Protein AF-A0AA88RN05-F1 (afdb_monomer)

Mean predicted aligned error: 9.75 Å

pLDDT: mean 73.6, std 16.5, range [34.19, 95.25]

Nearest PDB structures (foldseek):
  6fig-assembly1_A  TM=5.611E-01  e=6.048E-05  Arabidopsis thaliana
  7kqh-assembly2_B  TM=3.468E-01  e=1.750E-01  Influenza B virus
  2ic2-assembly2_B  TM=3.197E-01  e=7.689E-01  Drosophila melanogaster
  8vbx-assembly1_A  TM=3.911E-01  e=3.378E+00  Pectobacterium phage PhiM1
  3mu3-assembly2_B  TM=1.973E-01  e=4.111E-01  Gallus gallus

Structure (mmCIF, N/CA/C/O backbone):
data_AF-A0AA88RN05-F1
#
_entry.id   AF-A0AA88RN05-F1
#
loop_
_atom_site.group_PDB
_atom_site.id
_atom_site.type_symbol
_atom_site.label_atom_id
_atom_site.label_alt_id
_atom_site.label_comp_id
_atom_site.label_asym_id
_atom_site.label_entity_id
_atom_site.label_seq_id
_atom_site.pdbx_PDB_ins_code
_atom_site.Cartn_x
_atom_site.Cartn_y
_atom_site.Cartn_z
_atom_site.occupancy
_atom_site.B_iso_or_equiv
_atom_site.auth_seq_id
_atom_site.auth_comp_id
_atom_site.auth_asym_id
_atom_site.auth_atom_id
_atom_site.pdbx_PDB_model_num
ATOM 1 N N . MET A 1 1 ? -18.922 -8.956 4.430 1.00 37.59 1 MET A N 1
ATOM 2 C CA . MET A 1 1 ? -18.365 -8.760 3.080 1.00 37.59 1 MET A CA 1
ATOM 3 C C . MET A 1 1 ? -17.428 -9.925 2.855 1.00 37.59 1 MET A C 1
ATOM 5 O O . MET A 1 1 ? -16.511 -10.083 3.651 1.00 37.59 1 MET A O 1
ATOM 9 N N . ASN A 1 2 ? -17.721 -10.800 1.893 1.00 34.19 2 ASN A N 1
ATOM 10 C CA . ASN A 1 2 ? -16.762 -11.830 1.488 1.00 34.19 2 ASN A CA 1
ATOM 11 C C . ASN A 1 2 ? -15.577 -11.063 0.896 1.00 34.19 2 ASN A C 1
ATOM 13 O O . ASN A 1 2 ? -15.804 -10.269 -0.005 1.00 34.19 2 ASN A O 1
ATOM 17 N N . GLY A 1 3 ? -14.379 -11.184 1.472 1.00 49.47 3 GLY A N 1
ATOM 18 C CA . GLY A 1 3 ? -13.227 -10.291 1.261 1.00 49.47 3 GLY A CA 1
ATOM 19 C C . GLY A 1 3 ? -12.585 -10.296 -0.135 1.00 49.47 3 GLY A C 1
ATOM 20 O O . GLY A 1 3 ? -11.364 -10.321 -0.223 1.00 49.47 3 GLY A O 1
ATOM 21 N N . ASN A 1 4 ? -13.395 -10.268 -1.194 1.00 58.44 4 ASN A N 1
ATOM 22 C CA . ASN A 1 4 ? -13.005 -10.278 -2.602 1.00 58.44 4 ASN A CA 1
ATOM 23 C C . ASN A 1 4 ? -13.435 -9.001 -3.353 1.00 58.44 4 ASN A C 1
ATOM 25 O O . ASN A 1 4 ? -13.113 -8.867 -4.530 1.00 58.44 4 ASN A O 1
ATOM 29 N N . ASP A 1 5 ? -14.146 -8.076 -2.700 1.00 75.56 5 ASP A N 1
ATOM 30 C CA . ASP A 1 5 ? -14.523 -6.796 -3.304 1.00 75.56 5 ASP A CA 1
ATOM 31 C C . ASP A 1 5 ? -13.389 -5.782 -3.084 1.00 75.56 5 ASP A C 1
ATOM 33 O O . ASP A 1 5 ? -13.156 -5.326 -1.961 1.00 75.56 5 ASP A O 1
ATOM 37 N N . TYR A 1 6 ? -12.668 -5.443 -4.155 1.00 82.25 6 TYR A N 1
ATOM 38 C CA . TYR A 1 6 ? -11.623 -4.418 -4.149 1.00 82.25 6 TYR A CA 1
ATOM 39 C C . TYR A 1 6 ? -12.177 -3.084 -4.658 1.00 82.25 6 TYR A C 1
ATOM 41 O O . TYR A 1 6 ? -12.987 -3.044 -5.582 1.00 82.25 6 TYR A O 1
ATOM 49 N N . VAL A 1 7 ? -11.725 -1.983 -4.056 1.00 84.69 7 VAL A N 1
ATOM 50 C CA . VAL A 1 7 ? -11.985 -0.624 -4.548 1.00 84.69 7 VAL A CA 1
ATOM 51 C C . VAL A 1 7 ? -10.718 -0.127 -5.227 1.00 84.69 7 VAL A C 1
ATOM 53 O O . VAL A 1 7 ? -9.636 -0.234 -4.650 1.00 84.69 7 VAL A O 1
ATOM 56 N N . GLU A 1 8 ? -10.855 0.398 -6.442 1.00 84.94 8 GLU A N 1
ATOM 57 C CA . GLU A 1 8 ? -9.716 0.882 -7.217 1.00 84.94 8 GLU A CA 1
ATOM 58 C C . GLU A 1 8 ? -9.035 2.088 -6.564 1.00 84.94 8 GLU A C 1
ATOM 60 O O . GLU A 1 8 ? -9.671 2.977 -5.991 1.00 84.94 8 GLU A O 1
ATOM 65 N N . ASP A 1 9 ? -7.711 2.110 -6.697 1.00 83.75 9 ASP A N 1
ATOM 66 C CA . ASP A 1 9 ? -6.848 3.207 -6.290 1.00 83.75 9 ASP A CA 1
ATOM 67 C C . ASP A 1 9 ? -6.195 3.859 -7.523 1.00 83.75 9 ASP A C 1
ATOM 69 O O . ASP A 1 9 ? -4.987 3.788 -7.751 1.00 83.75 9 ASP A O 1
ATOM 73 N N . ASP A 1 10 ? -7.027 4.484 -8.352 1.00 82.38 10 ASP A N 1
ATOM 74 C CA . ASP A 1 10 ? -6.681 5.055 -9.663 1.00 82.38 10 ASP A CA 1
ATOM 75 C C . ASP A 1 10 ? -6.271 6.542 -9.602 1.00 82.38 10 ASP A C 1
ATOM 77 O O . ASP A 1 10 ? -5.976 7.194 -10.611 1.00 82.38 10 ASP A O 1
ATOM 81 N N . GLN A 1 11 ? -6.241 7.107 -8.394 1.00 86.38 11 GLN A N 1
ATOM 82 C CA . GLN A 1 11 ? -6.064 8.535 -8.184 1.00 86.38 11 GLN A CA 1
ATOM 83 C C . GLN A 1 11 ? -4.616 8.966 -8.464 1.00 86.38 11 GLN A C 1
ATOM 85 O O . GLN A 1 11 ? -3.643 8.403 -7.955 1.00 86.38 11 GLN A O 1
ATOM 90 N N . LYS A 1 12 ? -4.458 10.041 -9.242 1.00 81.81 12 LYS A N 1
ATOM 91 C CA . LYS A 1 12 ? -3.148 10.582 -9.670 1.00 81.81 12 LYS A CA 1
ATOM 92 C C . LYS A 1 12 ? -2.570 11.635 -8.717 1.00 81.81 12 LYS A C 1
ATOM 94 O O . LYS A 1 12 ? -1.672 12.396 -9.069 1.00 81.81 12 LYS A O 1
ATOM 99 N N . ARG A 1 13 ? -3.130 11.734 -7.511 1.00 85.31 13 ARG A N 1
ATOM 100 C CA . ARG A 1 13 ? -2.723 12.703 -6.486 1.00 85.31 13 ARG A CA 1
ATOM 101 C C . ARG A 1 13 ? -1.738 12.064 -5.514 1.00 85.31 13 ARG A C 1
ATOM 103 O O . ARG A 1 13 ? -1.765 10.855 -5.288 1.00 85.31 13 ARG A O 1
ATOM 110 N N . SER A 1 14 ? -0.910 12.895 -4.882 1.00 86.94 14 SER A N 1
ATOM 111 C CA . SER A 1 14 ? -0.012 12.462 -3.804 1.00 86.94 14 SER A CA 1
ATOM 112 C C . SER A 1 14 ? -0.762 12.056 -2.535 1.00 86.94 14 SER A C 1
ATOM 114 O O . SER A 1 14 ? -0.178 11.444 -1.655 1.00 86.94 14 SER A O 1
ATOM 116 N N . TYR A 1 15 ? -2.050 12.361 -2.422 1.00 91.50 15 TYR A N 1
ATOM 117 C CA . TYR A 1 15 ? -2.913 11.855 -1.366 1.00 91.50 15 TYR A CA 1
ATOM 118 C C . TYR A 1 15 ? -4.352 11.778 -1.866 1.00 91.50 15 TYR A C 1
ATOM 120 O O . TYR A 1 15 ? -4.746 12.506 -2.782 1.00 91.50 15 TYR A O 1
ATOM 128 N N . TYR A 1 16 ? -5.138 10.926 -1.226 1.00 93.50 16 TYR A N 1
ATOM 129 C CA . TYR A 1 16 ? -6.558 10.770 -1.505 1.00 93.50 16 TYR A CA 1
ATOM 130 C C . TYR A 1 16 ? -7.288 10.297 -0.255 1.00 93.50 16 TYR A C 1
ATOM 132 O O . TYR A 1 16 ? -6.736 9.545 0.548 1.00 93.50 16 TYR A O 1
ATOM 140 N N . VAL A 1 17 ? -8.540 10.721 -0.124 1.00 94.31 17 VAL A N 1
ATOM 141 C CA . VAL A 1 17 ? -9.484 10.221 0.872 1.00 94.31 17 VAL A CA 1
ATOM 142 C C . VAL A 1 17 ? -10.679 9.673 0.107 1.00 94.31 17 VAL A C 1
ATOM 144 O O . VAL A 1 17 ? -11.230 10.363 -0.751 1.00 94.31 17 VAL A O 1
ATOM 147 N N . SER A 1 18 ? -11.051 8.433 0.408 1.00 93.69 18 SER A N 1
ATOM 148 C CA . SER A 1 18 ? -12.211 7.771 -0.191 1.00 93.69 18 SER A CA 1
ATOM 149 C C . SER A 1 18 ? -13.495 8.562 0.036 1.00 93.69 18 SER A C 1
ATOM 151 O O . SER A 1 18 ? -13.688 9.181 1.080 1.00 93.69 18 SER A O 1
ATOM 153 N N . SER A 1 19 ? -14.424 8.488 -0.916 1.00 91.62 19 SER A N 1
ATOM 154 C CA . SER A 1 19 ? -15.734 9.150 -0.813 1.00 91.62 19 SER A CA 1
ATOM 155 C C . SER A 1 19 ? -16.560 8.683 0.392 1.00 91.62 19 SER A C 1
ATOM 157 O O . SER A 1 19 ? -17.362 9.442 0.929 1.00 91.62 19 SER A O 1
ATOM 159 N N . GLN A 1 20 ? -16.341 7.445 0.840 1.00 91.50 20 GLN A N 1
ATOM 160 C CA . GLN A 1 20 ? -16.970 6.857 2.025 1.00 91.50 20 GLN A CA 1
ATOM 161 C C . GLN A 1 20 ? -16.246 7.222 3.333 1.00 91.50 20 GLN A C 1
ATOM 163 O O . GLN A 1 20 ? -16.705 6.831 4.404 1.00 91.50 20 GLN A O 1
ATOM 168 N N . ASN A 1 21 ? -15.120 7.945 3.268 1.00 91.25 21 ASN A N 1
ATOM 169 C CA . ASN A 1 21 ? -14.257 8.294 4.402 1.00 91.25 21 ASN A CA 1
ATOM 170 C C . ASN A 1 21 ? -13.805 7.086 5.247 1.00 91.25 21 ASN A C 1
ATOM 172 O O . ASN A 1 21 ? -13.469 7.232 6.420 1.00 91.25 21 ASN A O 1
ATOM 176 N N . ASN A 1 22 ? -13.790 5.886 4.664 1.00 91.81 22 ASN A N 1
ATOM 177 C CA . ASN A 1 22 ? -13.400 4.642 5.331 1.00 91.81 22 ASN A CA 1
ATOM 178 C C . ASN A 1 22 ? -11.940 4.261 5.059 1.00 91.81 22 ASN A C 1
ATOM 180 O O . ASN A 1 22 ? -11.367 3.475 5.808 1.00 91.81 22 ASN A O 1
ATOM 184 N N . TRP A 1 23 ? -11.314 4.842 4.037 1.00 94.44 23 TRP A N 1
ATOM 185 C CA . TRP A 1 23 ? -9.876 4.729 3.814 1.00 94.44 23 TRP A CA 1
ATOM 186 C C . TRP A 1 23 ? -9.265 5.963 3.137 1.00 94.44 23 TRP A C 1
ATOM 188 O O . TRP A 1 23 ? -9.968 6.800 2.561 1.00 94.44 23 TRP A O 1
ATOM 198 N N . ALA A 1 24 ? -7.944 6.086 3.228 1.00 95.25 24 ALA A N 1
ATOM 199 C CA . ALA A 1 24 ? -7.148 7.113 2.563 1.00 95.25 24 ALA A CA 1
ATOM 200 C C . ALA A 1 24 ? -5.731 6.611 2.277 1.00 95.25 24 ALA A C 1
ATOM 202 O O . ALA A 1 24 ? -5.269 5.645 2.890 1.00 95.25 24 ALA A O 1
ATOM 203 N N . TYR A 1 25 ? -5.010 7.321 1.412 1.00 94.62 25 TYR A N 1
ATOM 204 C CA . TYR A 1 25 ? -3.576 7.123 1.239 1.00 94.62 25 TYR A CA 1
ATOM 205 C C . TYR A 1 25 ? -2.809 8.444 1.153 1.00 94.62 25 TYR A C 1
ATOM 207 O O . TYR A 1 25 ? -3.351 9.491 0.792 1.00 94.62 25 TYR A O 1
ATOM 215 N N . SER A 1 26 ? -1.512 8.372 1.447 1.00 93.44 26 SER A N 1
ATOM 216 C CA . SER A 1 26 ? -0.538 9.421 1.152 1.00 93.44 26 SER A CA 1
ATOM 217 C C . SER A 1 26 ? 0.736 8.821 0.562 1.00 93.44 26 SER A C 1
ATOM 219 O O . SER A 1 26 ? 1.304 7.874 1.107 1.00 93.44 26 SER A O 1
ATOM 221 N N . CYS A 1 27 ? 1.202 9.422 -0.518 1.00 89.81 27 CYS A N 1
ATOM 222 C CA . CYS A 1 27 ? 2.375 9.096 -1.300 1.00 89.81 27 CYS A CA 1
ATOM 223 C C . CYS A 1 27 ? 3.363 10.261 -1.203 1.00 89.81 27 CYS A C 1
ATOM 225 O O . CYS A 1 27 ? 3.000 11.417 -1.428 1.00 89.81 27 CYS A O 1
ATOM 227 N N . SER A 1 28 ? 4.608 9.992 -0.824 1.00 87.31 28 SER A N 1
ATOM 228 C CA . SER A 1 28 ? 5.590 11.044 -0.554 1.00 87.31 28 SER A CA 1
ATOM 229 C C . SER A 1 28 ? 6.983 10.689 -1.057 1.00 87.31 28 SER A C 1
ATOM 231 O O . SER A 1 28 ? 7.352 9.515 -1.173 1.00 87.31 28 SER A O 1
ATOM 233 N N . GLY A 1 29 ? 7.761 11.740 -1.309 1.00 78.81 29 GLY A N 1
ATOM 234 C CA . GLY A 1 29 ? 9.104 11.685 -1.871 1.00 78.81 29 GLY A CA 1
ATOM 235 C C . GLY A 1 29 ? 9.167 12.327 -3.255 1.00 78.81 29 GLY A C 1
ATOM 236 O O . GLY A 1 29 ? 8.168 12.830 -3.763 1.00 78.81 29 GLY A O 1
ATOM 237 N N . ILE A 1 30 ? 10.355 12.305 -3.850 1.00 73.00 30 ILE A N 1
ATOM 238 C CA . ILE A 1 30 ? 10.629 12.827 -5.190 1.00 73.00 30 ILE A CA 1
ATOM 239 C C . ILE A 1 30 ? 11.301 11.703 -5.974 1.00 73.00 30 ILE A C 1
ATOM 241 O O . ILE A 1 30 ? 12.214 11.056 -5.456 1.00 73.00 30 ILE A O 1
ATOM 245 N N . PHE A 1 31 ? 10.830 11.435 -7.192 1.00 69.44 31 PHE A N 1
ATOM 246 C CA . PHE A 1 31 ? 11.516 10.503 -8.081 1.00 69.44 31 PHE A CA 1
ATOM 247 C C . PHE A 1 31 ? 12.833 11.127 -8.543 1.00 69.44 31 PHE A C 1
ATOM 249 O O . PHE A 1 31 ? 12.886 12.306 -8.870 1.00 69.44 31 PHE A O 1
ATOM 256 N N . SER A 1 32 ? 13.908 10.344 -8.576 1.00 59.75 32 SER A N 1
ATOM 257 C CA . SER A 1 32 ? 15.249 10.849 -8.908 1.00 59.75 32 SER A CA 1
ATOM 258 C C . SER A 1 32 ? 15.474 11.033 -10.416 1.00 59.75 32 SER A C 1
ATOM 260 O O . SER A 1 32 ? 16.592 11.311 -10.832 1.00 59.75 32 SER A O 1
ATOM 262 N N . SER A 1 33 ? 14.436 10.845 -11.237 1.00 59.41 33 SER A N 1
ATOM 263 C CA . SER A 1 33 ? 14.490 11.020 -12.689 1.00 59.41 33 SER A CA 1
ATOM 264 C C . SER A 1 33 ? 13.968 12.391 -13.090 1.00 59.41 33 SER A C 1
ATOM 266 O O . SER A 1 33 ? 12.870 12.762 -12.686 1.00 59.41 33 SER A O 1
ATOM 268 N N . GLU A 1 34 ? 14.675 13.069 -13.992 1.00 50.66 34 GLU A N 1
ATOM 269 C CA . GLU A 1 34 ? 14.183 14.278 -14.668 1.00 50.66 34 GLU A CA 1
ATOM 270 C C . GLU A 1 34 ? 12.932 14.015 -15.530 1.00 50.66 34 GLU A C 1
ATOM 272 O O . GLU A 1 34 ? 12.197 14.942 -15.857 1.00 50.66 34 GLU A O 1
ATOM 277 N N . THR A 1 35 ? 12.664 12.748 -15.873 1.00 52.94 35 THR A N 1
ATOM 278 C CA . THR A 1 35 ? 11.508 12.338 -16.691 1.00 52.94 35 THR A CA 1
ATOM 279 C C . THR A 1 35 ? 10.319 11.819 -15.882 1.00 52.94 35 THR A C 1
ATOM 281 O O . THR A 1 35 ? 9.239 11.655 -16.446 1.00 52.94 35 THR A O 1
ATOM 284 N N . ALA A 1 36 ? 10.492 11.567 -14.579 1.00 56.72 36 ALA A N 1
ATOM 285 C CA . ALA A 1 36 ? 9.431 11.008 -13.747 1.00 56.72 36 ALA A CA 1
ATOM 286 C C . ALA A 1 36 ? 8.544 12.117 -13.172 1.00 56.72 36 ALA A C 1
ATOM 288 O O . ALA A 1 36 ? 9.032 13.073 -12.568 1.00 56.72 36 ALA A O 1
ATOM 289 N N . ASN A 1 37 ? 7.230 11.981 -13.319 1.00 54.06 37 ASN A N 1
ATOM 290 C CA . ASN A 1 37 ? 6.253 12.954 -12.828 1.00 54.06 37 ASN A CA 1
ATOM 291 C C . ASN A 1 37 ? 5.232 12.296 -11.880 1.00 54.06 37 ASN A C 1
ATOM 293 O O . ASN A 1 37 ? 5.243 11.090 -11.651 1.00 54.06 37 ASN A O 1
ATOM 297 N N . SER A 1 38 ? 4.318 13.078 -11.301 1.00 53.12 38 SER A N 1
ATOM 298 C CA . SER A 1 38 ? 3.256 12.547 -10.427 1.00 53.12 38 SER A CA 1
ATOM 299 C C . SER A 1 38 ? 2.280 11.595 -11.137 1.00 53.12 38 SER A C 1
ATOM 301 O O . SER A 1 38 ? 1.591 10.828 -10.467 1.00 53.12 38 SER A O 1
ATOM 303 N N . ASN A 1 39 ? 2.231 11.596 -12.476 1.00 56.91 39 ASN A N 1
ATOM 304 C CA . ASN A 1 39 ? 1.468 10.613 -13.249 1.00 56.91 39 ASN A CA 1
ATOM 305 C C . ASN A 1 39 ? 2.090 9.206 -13.180 1.00 56.91 39 ASN A C 1
ATOM 307 O O . ASN A 1 39 ? 1.390 8.242 -13.469 1.00 56.91 39 ASN A O 1
ATOM 311 N N . ASP A 1 40 ? 3.349 9.063 -12.753 1.00 63.88 40 ASP A N 1
ATOM 312 C CA . ASP A 1 40 ? 4.006 7.762 -12.576 1.00 63.88 40 ASP A CA 1
ATOM 313 C C . ASP A 1 40 ? 3.590 7.018 -11.306 1.00 63.88 40 ASP A C 1
ATOM 315 O O . ASP A 1 40 ? 4.045 5.897 -11.072 1.00 63.88 40 ASP A O 1
ATOM 319 N N . SER A 1 41 ? 2.743 7.620 -10.469 1.00 74.38 41 SER A N 1
ATOM 320 C CA . SER A 1 41 ? 2.330 7.003 -9.210 1.00 74.38 41 SER A CA 1
ATOM 321 C C . SER A 1 41 ? 1.387 5.815 -9.377 1.00 74.38 41 SER A C 1
ATOM 323 O O . SER A 1 41 ? 1.258 5.038 -8.438 1.00 74.38 41 SER A O 1
ATOM 325 N N . VAL A 1 42 ? 0.750 5.652 -10.539 1.00 81.19 42 VAL 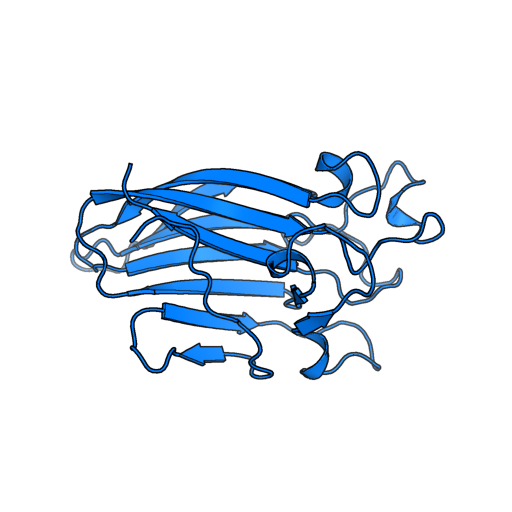A N 1
ATOM 326 C CA . VAL A 1 42 ? -0.044 4.465 -10.884 1.00 81.19 42 VAL A CA 1
ATOM 327 C C . VAL A 1 42 ? 0.587 3.828 -12.116 1.00 81.19 42 VAL A C 1
ATOM 329 O O . VAL A 1 42 ? 0.731 4.472 -13.156 1.00 81.19 42 VAL A O 1
ATOM 332 N N . LYS A 1 43 ? 1.016 2.576 -11.981 1.00 79.00 43 LYS A N 1
ATOM 333 C CA . LYS A 1 43 ? 1.659 1.795 -13.036 1.00 79.00 43 LYS A CA 1
ATOM 334 C C . LYS A 1 43 ? 0.691 0.739 -13.531 1.00 79.00 43 LYS A C 1
ATOM 336 O O . LYS A 1 43 ? 0.063 0.067 -12.722 1.00 79.00 43 LYS A O 1
ATOM 341 N N . ASN A 1 44 ? 0.622 0.591 -14.848 1.00 80.75 44 ASN A N 1
ATOM 342 C CA . ASN A 1 44 ? -0.232 -0.383 -15.510 1.00 80.75 44 ASN A CA 1
ATOM 343 C C . ASN A 1 44 ? 0.635 -1.407 -16.229 1.00 80.75 44 ASN A C 1
ATOM 345 O O . ASN A 1 44 ? 1.731 -1.087 -16.695 1.00 80.75 44 ASN A O 1
ATOM 349 N N . THR A 1 45 ? 0.116 -2.618 -16.360 1.00 75.31 45 THR A N 1
ATOM 350 C CA . THR A 1 45 ? 0.746 -3.683 -17.125 1.00 75.31 45 THR A CA 1
ATOM 351 C C . THR A 1 45 ? -0.167 -4.201 -18.224 1.00 75.31 45 THR A C 1
ATOM 353 O O . THR A 1 45 ? -1.387 -4.105 -18.137 1.00 75.31 45 THR A O 1
ATOM 356 N N . THR A 1 46 ? 0.438 -4.762 -19.265 1.00 73.94 46 THR A N 1
ATOM 357 C CA . THR A 1 46 ? -0.254 -5.560 -20.283 1.00 73.94 46 THR A CA 1
ATOM 358 C C . THR A 1 46 ? -0.108 -7.060 -20.023 1.00 73.94 46 THR A C 1
ATOM 360 O O . THR A 1 46 ? -0.572 -7.866 -20.826 1.00 73.94 46 THR A O 1
ATOM 363 N N . TYR A 1 47 ? 0.556 -7.450 -18.927 1.00 73.50 47 TYR A N 1
ATOM 364 C CA . TYR A 1 47 ? 0.707 -8.852 -18.560 1.00 73.50 47 TYR A CA 1
ATOM 365 C C . TYR A 1 47 ? -0.602 -9.434 -18.045 1.00 73.50 47 TYR A C 1
ATOM 367 O O . TYR A 1 47 ? -1.302 -8.828 -17.236 1.00 73.50 47 TYR A O 1
ATOM 375 N N . ASP A 1 48 ? -0.881 -10.654 -18.488 1.00 73.62 4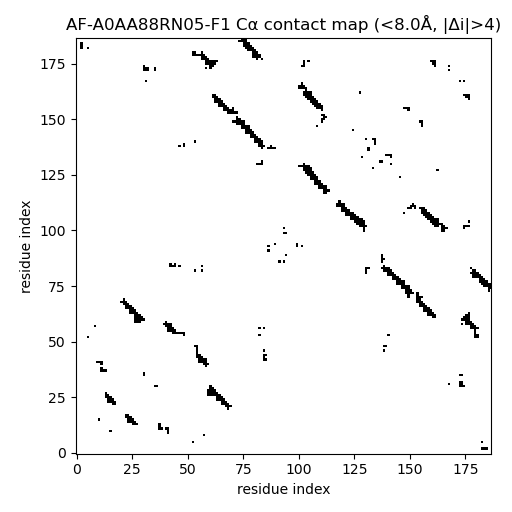8 ASP A N 1
ATOM 376 C CA . ASP A 1 48 ? -2.024 -11.419 -18.025 1.00 73.62 48 ASP A CA 1
ATOM 377 C C . ASP A 1 48 ? -1.691 -12.093 -16.687 1.00 73.62 48 ASP A C 1
ATOM 379 O O . ASP A 1 48 ? -0.983 -13.100 -16.624 1.00 73.62 48 ASP A O 1
ATOM 383 N N . PHE A 1 49 ? -2.181 -11.496 -15.602 1.00 72.69 49 PHE A N 1
ATOM 384 C CA . PHE A 1 49 ? -2.085 -12.046 -14.252 1.00 72.69 49 PHE A CA 1
ATOM 385 C C . PHE A 1 49 ? -3.324 -12.858 -13.851 1.00 72.69 49 PHE A C 1
ATOM 387 O O . PHE A 1 49 ? -3.465 -13.189 -12.672 1.00 72.69 49 PHE A O 1
ATOM 394 N N . SER A 1 50 ? -4.225 -13.183 -14.787 1.00 73.00 50 SER A N 1
ATOM 395 C CA . SER A 1 50 ? -5.525 -13.851 -14.581 1.00 73.00 50 SER A CA 1
ATOM 396 C C . SER A 1 50 ? -6.527 -13.133 -13.661 1.00 73.00 50 SER A C 1
ATOM 398 O O . SER A 1 50 ? -7.679 -13.552 -13.574 1.00 73.00 50 SER A O 1
ATOM 400 N N . ASN A 1 51 ? -6.113 -12.067 -12.968 1.00 77.94 51 ASN A N 1
ATOM 401 C CA . ASN A 1 51 ? -6.933 -11.290 -12.047 1.00 77.94 51 ASN A CA 1
ATOM 402 C C . ASN A 1 51 ? -6.635 -9.790 -12.196 1.00 77.94 51 ASN A C 1
ATOM 404 O O . ASN A 1 51 ? -5.473 -9.372 -12.160 1.00 77.94 51 ASN A O 1
ATOM 408 N N . ASP A 1 52 ? -7.699 -8.998 -12.304 1.00 78.62 52 ASP A N 1
ATOM 409 C CA . ASP A 1 52 ? -7.659 -7.567 -12.606 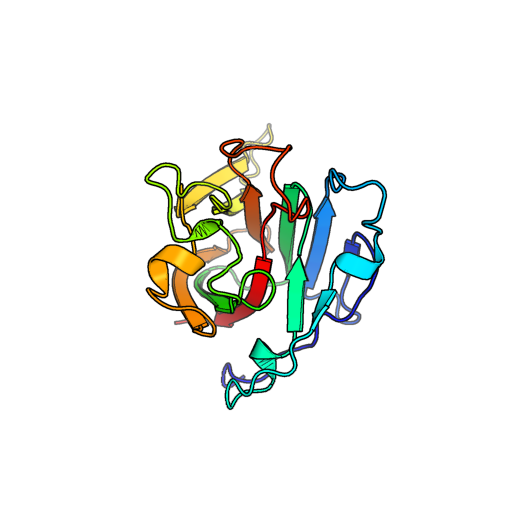1.00 78.62 52 ASP A CA 1
ATOM 410 C C . ASP A 1 52 ? -6.935 -6.743 -11.528 1.00 78.62 52 ASP A C 1
ATOM 412 O O . ASP A 1 52 ? -6.295 -5.740 -11.845 1.00 78.62 52 ASP A O 1
ATOM 416 N N . VAL A 1 53 ? -6.912 -7.199 -10.266 1.00 84.69 53 VAL A N 1
ATOM 417 C CA . VAL A 1 53 ? -6.228 -6.477 -9.166 1.00 84.69 53 VAL A CA 1
ATOM 418 C C . VAL A 1 53 ? -4.708 -6.378 -9.335 1.00 84.69 53 VAL A C 1
ATOM 420 O O . VAL A 1 53 ? -4.060 -5.623 -8.614 1.00 84.69 53 VAL A O 1
ATOM 423 N N . TYR A 1 54 ? -4.115 -7.138 -10.260 1.00 86.12 54 TYR A N 1
ATOM 424 C CA . TYR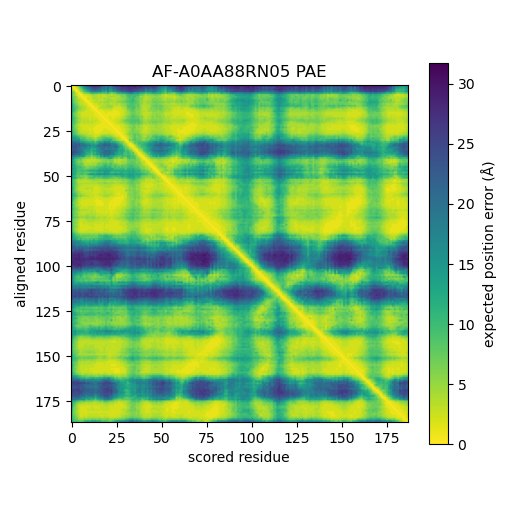 A 1 54 ? -2.675 -7.109 -10.540 1.00 86.12 54 TYR A CA 1
ATOM 425 C C . TYR A 1 54 ? -2.320 -6.350 -11.822 1.00 86.12 54 TYR A C 1
ATOM 427 O O . TYR A 1 54 ? -1.138 -6.225 -12.143 1.00 86.12 54 TYR A O 1
ATOM 435 N N . VAL A 1 55 ? -3.319 -5.818 -12.536 1.00 84.81 55 VAL A N 1
ATOM 436 C CA . VAL A 1 55 ? -3.114 -5.023 -13.756 1.00 84.81 55 VAL A CA 1
ATOM 437 C C . VAL A 1 55 ? -2.511 -3.660 -13.423 1.00 84.81 55 VAL A C 1
ATOM 439 O O . VAL A 1 55 ? -1.724 -3.114 -14.201 1.00 84.81 55 VAL A O 1
ATOM 442 N N . THR A 1 56 ? -2.842 -3.131 -12.245 1.00 85.44 56 THR A N 1
ATOM 443 C CA . THR A 1 56 ? -2.363 -1.838 -11.758 1.00 85.44 56 THR A CA 1
ATOM 444 C C . THR A 1 56 ? -1.599 -1.967 -10.444 1.00 85.44 56 THR A C 1
ATOM 446 O O . THR A 1 56 ? -1.891 -2.835 -9.621 1.00 85.44 56 THR A O 1
ATOM 449 N N . ALA A 1 57 ? -0.635 -1.080 -10.215 1.00 86.31 57 ALA A N 1
ATOM 450 C CA . ALA A 1 57 ? 0.044 -0.951 -8.932 1.00 86.31 57 ALA A CA 1
ATOM 451 C C . ALA A 1 57 ? 0.384 0.508 -8.619 1.00 86.31 57 ALA A C 1
ATOM 453 O O . ALA A 1 57 ? 0.801 1.266 -9.499 1.00 86.31 57 ALA A O 1
ATOM 454 N N . ARG A 1 58 ? 0.265 0.898 -7.346 1.00 88.62 58 ARG A N 1
ATOM 455 C CA . ARG A 1 58 ? 0.703 2.213 -6.875 1.00 88.62 58 ARG A CA 1
ATOM 456 C C . ARG A 1 58 ? 2.192 2.191 -6.566 1.00 88.62 58 ARG A C 1
ATOM 458 O O . ARG A 1 58 ? 2.650 1.374 -5.768 1.00 88.62 58 ARG A O 1
ATOM 465 N N . LEU A 1 59 ? 2.920 3.136 -7.150 1.00 85.44 59 LEU A N 1
ATOM 466 C CA . LEU A 1 59 ? 4.340 3.373 -6.927 1.00 85.44 59 LEU A CA 1
ATOM 467 C C . LEU A 1 59 ? 4.545 4.729 -6.256 1.00 85.44 59 LEU A C 1
ATOM 469 O O . LEU A 1 59 ? 4.152 5.766 -6.789 1.00 85.44 59 LEU A O 1
ATOM 473 N N . CYS A 1 60 ? 5.210 4.739 -5.105 1.00 83.94 60 CYS A N 1
ATOM 474 C CA . CYS A 1 60 ? 5.615 5.984 -4.457 1.00 83.94 60 CYS A CA 1
ATOM 475 C C . CYS A 1 60 ? 7.126 6.144 -4.447 1.00 83.94 60 CYS A C 1
ATOM 477 O O . CYS A 1 60 ? 7.821 5.144 -4.309 1.00 83.94 60 CYS A O 1
ATOM 479 N N . PRO A 1 61 ? 7.656 7.378 -4.523 1.00 79.81 61 PRO A N 1
ATOM 480 C CA . PRO A 1 61 ? 9.101 7.569 -4.583 1.00 79.81 61 PRO A CA 1
ATOM 481 C C . PRO A 1 61 ? 9.834 7.095 -3.324 1.00 79.81 61 PRO A C 1
ATOM 483 O O . PRO A 1 61 ? 10.896 6.491 -3.418 1.00 79.81 61 PRO A O 1
ATOM 486 N N . VAL A 1 62 ? 9.289 7.377 -2.135 1.00 79.75 62 VAL A N 1
ATOM 487 C CA . VAL A 1 62 ? 9.978 7.091 -0.863 1.00 79.75 62 VAL A CA 1
ATOM 488 C C . VAL A 1 62 ? 9.063 6.395 0.135 1.00 79.75 62 VAL A C 1
ATOM 490 O O . VAL A 1 62 ? 9.459 5.410 0.760 1.00 79.75 62 VAL A O 1
ATOM 493 N N . SER A 1 63 ? 7.846 6.908 0.298 1.00 86.19 63 SER A N 1
ATOM 494 C CA . SER A 1 63 ? 6.931 6.491 1.356 1.00 86.19 63 SER A CA 1
ATOM 495 C C . SER A 1 63 ? 5.506 6.424 0.830 1.00 86.19 63 SER A C 1
ATOM 497 O O . SER A 1 63 ? 5.022 7.381 0.229 1.00 86.19 63 SER A O 1
ATOM 499 N N . LEU A 1 64 ? 4.824 5.324 1.123 1.00 90.06 64 LEU A N 1
ATOM 500 C CA . LEU A 1 64 ? 3.408 5.106 0.860 1.00 90.06 64 LEU A CA 1
ATOM 501 C C . LE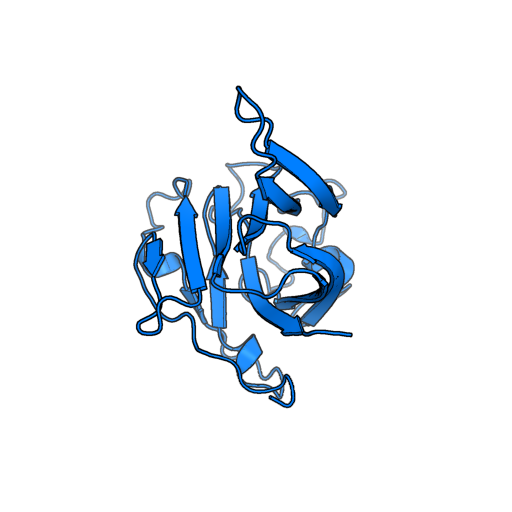U A 1 64 ? 2.728 4.708 2.167 1.00 90.06 64 LEU A C 1
ATOM 503 O O . LEU A 1 64 ? 3.124 3.742 2.814 1.00 90.06 64 LEU A O 1
ATOM 507 N N . LYS A 1 65 ? 1.719 5.472 2.573 1.00 92.62 65 LYS A N 1
ATOM 508 C CA . LYS A 1 65 ? 0.907 5.181 3.753 1.00 92.62 65 LYS A CA 1
ATOM 509 C C . LYS A 1 65 ? -0.533 4.978 3.333 1.00 92.62 65 LYS A C 1
ATOM 511 O O . LYS A 1 65 ? -1.070 5.837 2.643 1.00 92.62 65 LYS A O 1
ATOM 516 N N . TYR A 1 66 ? -1.141 3.896 3.796 1.00 93.69 66 TYR A N 1
ATOM 517 C CA . TYR A 1 66 ? -2.581 3.682 3.745 1.00 93.69 66 TYR A CA 1
ATOM 518 C C . TYR A 1 66 ? -3.175 3.780 5.141 1.00 93.69 66 TYR A C 1
ATOM 520 O O . TYR A 1 66 ? -2.539 3.431 6.140 1.00 93.69 66 TYR A O 1
ATOM 528 N N . TYR A 1 67 ? -4.413 4.242 5.185 1.00 92.69 67 TYR A N 1
ATOM 529 C CA . TYR A 1 67 ? -5.191 4.445 6.391 1.00 92.69 67 TYR A CA 1
ATOM 530 C C . TYR A 1 67 ? -6.544 3.772 6.199 1.00 92.69 67 TYR A C 1
ATOM 532 O O . TYR A 1 67 ? -7.231 4.074 5.230 1.00 92.69 67 TYR A O 1
ATOM 540 N N . GLY A 1 68 ? -6.919 2.878 7.109 1.00 92.19 68 GLY A N 1
ATOM 541 C CA . GLY A 1 68 ? -8.284 2.381 7.260 1.00 92.19 68 GLY A CA 1
ATOM 542 C C . GLY A 1 68 ? -8.921 3.040 8.477 1.00 92.19 68 GLY A C 1
ATOM 543 O O . GLY A 1 68 ? -8.339 3.001 9.560 1.00 92.19 68 GLY A O 1
ATOM 544 N N . PHE A 1 69 ? -10.086 3.652 8.303 1.00 91.31 69 PHE A N 1
ATOM 545 C CA . PHE A 1 69 ? -10.812 4.390 9.335 1.00 91.31 69 PHE A CA 1
ATOM 546 C C . PHE A 1 69 ? -12.059 3.636 9.794 1.00 91.31 69 PHE A C 1
ATOM 548 O O . PHE A 1 69 ? -12.543 2.726 9.121 1.00 91.31 69 PHE A O 1
ATOM 555 N N . CYS A 1 70 ? -12.603 4.052 10.940 1.00 91.06 70 CYS A N 1
ATOM 556 C CA . CYS A 1 70 ? -13.853 3.527 11.496 1.00 91.06 70 CYS A CA 1
ATOM 557 C C . CYS A 1 70 ? -13.844 2.001 11.712 1.00 91.06 70 CYS A C 1
ATOM 559 O O . CYS A 1 70 ? -14.896 1.358 11.713 1.00 91.06 70 CYS A O 1
ATOM 561 N N . LEU A 1 71 ? -12.664 1.412 11.919 1.00 90.00 71 LEU A N 1
ATOM 562 C CA . LEU A 1 71 ? -12.526 -0.017 12.171 1.00 90.00 71 LEU A CA 1
ATOM 563 C C . LEU A 1 71 ? -12.905 -0.337 13.620 1.00 90.00 71 LEU A C 1
ATOM 565 O O . LEU A 1 71 ? -12.634 0.430 14.550 1.00 90.00 71 LEU A O 1
ATOM 569 N N . ARG A 1 72 ? -13.545 -1.489 13.834 1.00 91.50 72 ARG A N 1
ATOM 570 C CA . ARG A 1 72 ? -13.843 -1.971 15.187 1.00 91.50 72 ARG A CA 1
ATOM 571 C C . ARG A 1 72 ? -12.539 -2.348 15.881 1.00 91.50 72 ARG A C 1
ATOM 573 O O . ARG A 1 72 ? -11.578 -2.760 15.244 1.00 91.50 72 ARG A O 1
ATOM 580 N N . GLN A 1 73 ? -12.507 -2.215 17.201 1.00 90.75 73 GLN A N 1
ATOM 581 C CA . GLN A 1 73 ? -11.364 -2.701 17.969 1.00 90.75 73 GLN A CA 1
ATOM 582 C C . GLN A 1 73 ? -11.298 -4.223 17.844 1.00 90.75 73 GLN A C 1
ATOM 584 O O . GLN A 1 73 ? -12.309 -4.902 18.026 1.00 90.75 73 GLN A O 1
ATOM 589 N N . GLY A 1 74 ? -10.125 -4.753 17.516 1.00 90.25 74 GLY A N 1
ATOM 590 C CA . GLY A 1 74 ? -9.983 -6.178 17.256 1.00 90.25 74 GLY A CA 1
ATOM 591 C C . GLY A 1 74 ? -8.726 -6.533 16.480 1.00 90.25 74 GLY A C 1
ATOM 592 O O . GLY A 1 74 ? -7.922 -5.667 16.126 1.00 90.25 74 GLY A O 1
ATOM 593 N N . SER A 1 75 ? -8.571 -7.832 16.244 1.00 90.31 75 SER A N 1
ATOM 594 C CA . SER A 1 75 ? -7.520 -8.371 15.384 1.00 90.31 75 SER A CA 1
ATOM 595 C C . SER A 1 75 ? -8.018 -8.453 13.948 1.00 90.31 75 SER A C 1
ATOM 597 O O . SER A 1 75 ? -9.175 -8.791 13.710 1.00 90.31 75 SER A O 1
ATOM 599 N N . TYR A 1 76 ? -7.128 -8.157 13.013 1.00 90.00 76 TYR A N 1
ATOM 600 C CA . TYR A 1 76 ? -7.368 -8.175 11.579 1.00 90.00 76 TYR A CA 1
ATOM 601 C C . TYR A 1 76 ? -6.227 -8.904 10.883 1.00 90.00 76 TYR A C 1
ATOM 603 O O . TYR A 1 76 ? -5.065 -8.760 11.270 1.00 90.00 76 TYR A O 1
ATOM 611 N N . THR A 1 77 ? -6.550 -9.635 9.825 1.00 92.25 77 THR A N 1
ATOM 612 C CA . THR A 1 77 ? -5.568 -10.131 8.868 1.00 92.25 77 THR A CA 1
ATOM 613 C C . THR A 1 77 ? -5.442 -9.116 7.743 1.00 92.25 77 THR A C 1
ATOM 615 O O . THR A 1 77 ? -6.409 -8.815 7.043 1.00 92.25 77 THR A O 1
ATOM 618 N N . VAL A 1 78 ? -4.241 -8.564 7.598 1.00 91.31 78 VAL A N 1
ATOM 619 C CA . VAL A 1 78 ? -3.874 -7.640 6.528 1.00 91.31 78 VAL A CA 1
ATOM 620 C C . VAL A 1 78 ? -3.064 -8.403 5.499 1.00 91.31 78 VAL A C 1
ATOM 622 O O . VAL A 1 78 ? -1.982 -8.898 5.815 1.00 91.31 78 VAL A O 1
ATOM 625 N N . THR A 1 79 ? -3.555 -8.468 4.270 1.00 92.50 79 THR A N 1
ATOM 626 C CA . THR A 1 79 ? -2.860 -9.119 3.163 1.00 92.50 79 THR A CA 1
ATOM 627 C C . THR A 1 79 ? -2.380 -8.074 2.169 1.00 92.50 79 THR A C 1
ATOM 629 O O . THR A 1 79 ? -3.154 -7.262 1.671 1.00 92.50 79 THR A O 1
ATOM 632 N N . LEU A 1 80 ? -1.077 -8.089 1.893 1.00 91.56 80 LEU A N 1
ATOM 633 C CA . LEU A 1 80 ? -0.416 -7.223 0.927 1.00 91.56 80 LEU A CA 1
ATOM 634 C C . LEU A 1 80 ? -0.086 -8.028 -0.326 1.00 91.56 80 LEU A C 1
ATOM 636 O O . LEU A 1 80 ? 0.531 -9.096 -0.239 1.00 91.56 80 LEU A O 1
ATOM 640 N N . HIS A 1 81 ? -0.471 -7.491 -1.479 1.00 90.88 81 HIS A N 1
ATOM 641 C CA . HIS A 1 81 ? -0.221 -8.090 -2.779 1.00 90.88 81 HIS A CA 1
ATOM 642 C C . HIS A 1 81 ? 0.779 -7.247 -3.567 1.00 90.88 81 HIS A C 1
ATOM 644 O O . HIS A 1 81 ? 0.547 -6.069 -3.846 1.00 90.88 81 HIS A O 1
ATOM 650 N N . PHE A 1 82 ? 1.876 -7.878 -3.964 1.00 86.12 82 PHE A N 1
ATOM 651 C CA . PHE A 1 82 ? 2.941 -7.270 -4.745 1.00 86.12 82 PHE A CA 1
ATOM 652 C C . PHE A 1 82 ? 3.001 -7.951 -6.110 1.00 86.12 82 PHE A C 1
ATOM 654 O O . PHE A 1 82 ? 3.387 -9.116 -6.185 1.00 86.12 82 PHE A O 1
ATOM 661 N N . ALA A 1 83 ? 2.640 -7.250 -7.184 1.00 82.06 83 ALA A N 1
ATOM 662 C CA . ALA A 1 83 ? 2.946 -7.688 -8.541 1.00 82.06 83 ALA A CA 1
ATOM 663 C C . ALA A 1 83 ? 4.125 -6.867 -9.076 1.00 82.06 83 ALA A C 1
ATOM 665 O O . ALA A 1 83 ? 4.072 -5.638 -9.134 1.00 82.06 83 ALA A O 1
ATOM 666 N N . GLU A 1 84 ? 5.209 -7.550 -9.444 1.00 73.56 84 GLU A N 1
ATOM 667 C CA . GLU A 1 84 ? 6.368 -6.908 -10.062 1.00 73.56 84 GLU A CA 1
ATOM 668 C C . GLU A 1 84 ? 6.056 -6.626 -11.534 1.00 73.56 84 GLU A C 1
ATOM 670 O O . GLU A 1 84 ? 6.245 -7.492 -12.389 1.00 73.56 84 GLU A O 1
ATOM 675 N N . ILE A 1 85 ? 5.505 -5.437 -11.798 1.00 70.94 85 ILE A N 1
ATOM 676 C CA . ILE A 1 85 ? 5.067 -5.017 -13.138 1.00 70.94 85 ILE A CA 1
ATOM 677 C C . ILE A 1 85 ? 5.956 -3.944 -13.767 1.00 70.94 85 ILE A C 1
ATOM 679 O O . ILE A 1 85 ? 5.878 -3.719 -14.971 1.00 70.94 85 ILE A O 1
ATOM 683 N N . VAL A 1 86 ? 6.804 -3.288 -12.969 1.00 65.00 86 VAL A N 1
ATOM 684 C CA . VAL A 1 86 ? 7.683 -2.203 -13.432 1.00 65.00 86 VAL A CA 1
ATOM 685 C C . VAL A 1 86 ? 9.038 -2.753 -13.871 1.00 65.00 86 VAL A C 1
ATOM 687 O O . VAL A 1 86 ? 9.544 -2.335 -14.904 1.00 65.00 86 VAL A O 1
ATOM 690 N N . TYR A 1 87 ? 9.600 -3.713 -13.132 1.00 60.66 87 TYR A N 1
ATOM 691 C CA . TYR A 1 87 ? 10.942 -4.258 -13.366 1.00 60.66 87 TYR A CA 1
ATOM 692 C C . TYR A 1 87 ? 10.861 -5.695 -13.898 1.00 60.66 87 TYR A C 1
ATOM 694 O O . TYR A 1 87 ? 11.307 -6.646 -13.244 1.00 60.66 87 TYR A O 1
ATOM 702 N N . SER A 1 88 ? 10.211 -5.873 -15.046 1.00 55.97 88 SER A N 1
ATOM 703 C CA . SER A 1 88 ? 9.785 -7.191 -15.537 1.00 55.97 88 SER A CA 1
ATOM 704 C C . SER A 1 88 ? 10.739 -7.836 -16.540 1.00 55.97 88 SER A C 1
ATOM 706 O O . SER A 1 88 ? 10.581 -9.027 -16.817 1.00 55.97 88 SER A O 1
ATOM 708 N N . GLU A 1 89 ? 11.702 -7.094 -17.090 1.00 57.31 89 GLU A N 1
ATOM 709 C CA . GLU A 1 89 ? 12.579 -7.618 -18.134 1.00 57.31 89 GLU A CA 1
ATOM 710 C C . GLU A 1 89 ? 13.861 -8.232 -17.540 1.00 57.31 89 GLU A C 1
ATOM 712 O O . GLU A 1 89 ? 14.363 -7.766 -16.511 1.00 57.31 89 GLU A O 1
ATOM 717 N N . PRO A 1 90 ? 14.423 -9.296 -18.148 1.00 49.06 90 PRO A N 1
ATOM 718 C CA . PRO A 1 90 ? 15.678 -9.902 -17.693 1.00 49.06 90 PRO A CA 1
ATOM 719 C C . PRO A 1 90 ? 16.871 -8.942 -17.789 1.00 49.06 90 PRO A C 1
ATOM 721 O O . PRO A 1 90 ? 17.808 -9.030 -16.995 1.00 49.06 90 PRO A O 1
ATOM 724 N N . GLU A 1 91 ? 16.814 -8.028 -18.763 1.00 47.31 91 GLU A N 1
ATOM 725 C CA . GLU A 1 91 ? 17.811 -6.986 -19.030 1.00 47.31 91 GLU A CA 1
ATOM 726 C C . GLU A 1 91 ? 17.721 -5.810 -18.050 1.00 47.31 91 GLU A C 1
ATOM 728 O O . GLU A 1 91 ? 18.660 -5.018 -17.950 1.00 47.31 91 GLU A O 1
ATOM 733 N N . ASP A 1 92 ? 16.657 -5.736 -17.239 1.00 52.50 92 ASP A N 1
ATOM 734 C CA . ASP A 1 92 ? 16.667 -4.911 -16.040 1.00 52.50 92 ASP A CA 1
ATOM 735 C C . ASP A 1 92 ? 17.720 -5.523 -15.105 1.00 52.50 92 ASP A C 1
ATOM 737 O O . ASP A 1 92 ? 17.412 -6.439 -14.337 1.00 52.50 92 ASP A O 1
ATOM 741 N N . HIS A 1 93 ? 18.966 -5.029 -15.162 1.00 44.22 93 HIS A N 1
ATOM 742 C CA . HIS A 1 93 ? 20.185 -5.483 -14.454 1.00 44.22 93 HIS A CA 1
ATOM 743 C C . HIS A 1 93 ? 20.053 -5.730 -12.929 1.00 44.22 93 HIS A C 1
ATOM 745 O O . HIS A 1 93 ? 21.007 -6.110 -12.253 1.00 44.22 93 HIS A O 1
ATOM 751 N N . SER A 1 94 ? 18.862 -5.551 -12.376 1.00 47.69 94 SER A N 1
ATOM 752 C CA . SER A 1 94 ? 18.383 -6.008 -11.075 1.00 47.69 94 SER A CA 1
ATOM 753 C C . SER A 1 94 ? 18.508 -7.516 -10.785 1.00 47.69 94 SER A C 1
ATOM 755 O O . SER A 1 94 ? 18.434 -7.869 -9.612 1.00 47.69 94 SER A O 1
ATOM 757 N N . ILE A 1 95 ? 18.685 -8.396 -11.786 1.00 42.44 95 ILE A N 1
ATOM 758 C CA . ILE A 1 95 ? 18.743 -9.863 -11.573 1.00 42.44 95 ILE A CA 1
ATOM 759 C C . ILE A 1 95 ? 20.185 -10.414 -11.526 1.00 42.44 95 ILE A C 1
ATOM 761 O O . ILE A 1 95 ? 20.423 -11.451 -10.916 1.00 42.44 95 ILE A O 1
ATOM 765 N N . LEU A 1 96 ? 21.170 -9.734 -12.131 1.00 40.50 96 LEU A N 1
ATOM 766 C CA . LEU A 1 96 ? 22.490 -10.324 -12.435 1.00 40.50 96 LEU A CA 1
ATOM 767 C C . LEU A 1 96 ? 23.682 -9.753 -11.652 1.00 40.50 96 LEU A C 1
ATOM 769 O O . LEU A 1 96 ? 24.826 -9.970 -12.041 1.00 40.50 96 LEU A O 1
ATOM 773 N N . SER A 1 97 ? 23.474 -9.060 -10.533 1.00 39.31 97 SER A N 1
ATOM 774 C CA . SER A 1 97 ? 24.601 -8.737 -9.648 1.00 39.31 97 SER A CA 1
ATOM 775 C C . SER A 1 97 ? 24.304 -9.108 -8.205 1.00 39.31 97 SER A C 1
ATOM 777 O O . SER A 1 97 ? 23.227 -8.825 -7.683 1.00 39.31 97 SER A O 1
ATOM 779 N N . GLU A 1 98 ? 25.303 -9.660 -7.516 1.00 41.12 98 GLU A N 1
ATOM 780 C CA . GLU A 1 98 ? 25.331 -9.891 -6.060 1.00 41.12 98 GLU A CA 1
ATOM 781 C C . GLU A 1 98 ? 25.089 -8.600 -5.231 1.00 41.12 98 GLU A C 1
ATOM 783 O O . GLU A 1 98 ? 24.996 -8.632 -4.008 1.00 41.12 98 GLU A O 1
ATOM 788 N N . ARG A 1 99 ? 24.890 -7.452 -5.897 1.00 41.88 99 ARG A N 1
ATOM 789 C CA . ARG A 1 99 ? 24.318 -6.194 -5.393 1.00 41.88 99 ARG A CA 1
ATOM 790 C C . ARG A 1 99 ? 22.798 -6.086 -5.646 1.00 41.88 99 ARG A C 1
ATOM 792 O O . ARG A 1 99 ? 22.298 -5.025 -6.003 1.00 41.88 99 ARG A O 1
ATOM 799 N N . SER A 1 100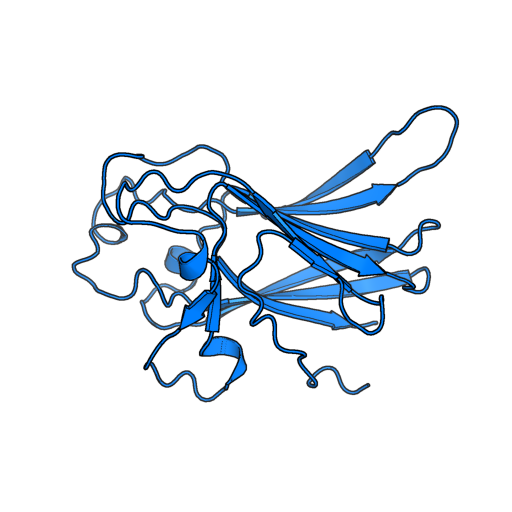 ? 22.035 -7.158 -5.442 1.00 40.97 100 SER A N 1
ATOM 800 C CA . SER A 1 100 ? 20.573 -7.225 -5.661 1.00 40.97 100 SER A CA 1
ATOM 801 C C . SER A 1 100 ? 19.742 -6.525 -4.564 1.00 40.97 100 SER A C 1
ATOM 803 O O . SER A 1 100 ? 18.897 -7.139 -3.913 1.00 40.97 100 SER A O 1
ATOM 805 N N . GLY A 1 101 ? 19.979 -5.237 -4.306 1.00 43.72 101 GLY A N 1
ATOM 806 C CA . GLY A 1 101 ? 19.284 -4.491 -3.252 1.00 43.72 101 GLY A CA 1
ATOM 807 C C . GLY A 1 101 ? 18.739 -3.167 -3.751 1.00 43.72 101 GLY A C 1
ATOM 808 O O . GLY A 1 101 ? 19.495 -2.203 -3.802 1.00 43.72 101 GLY A O 1
ATOM 809 N N . PHE A 1 102 ? 17.449 -3.087 -4.092 1.00 49.69 102 PHE A N 1
ATOM 810 C CA . PHE A 1 102 ? 16.890 -1.798 -4.535 1.00 49.69 102 PHE A CA 1
ATOM 811 C C . PHE A 1 102 ? 15.508 -1.441 -4.007 1.00 49.69 102 PHE A C 1
ATOM 813 O O . PHE A 1 102 ? 15.204 -0.252 -3.916 1.00 49.69 102 PHE A O 1
ATOM 820 N N . ILE A 1 103 ? 14.704 -2.404 -3.557 1.00 53.78 103 ILE A N 1
ATOM 821 C CA . ILE A 1 103 ? 13.438 -2.103 -2.891 1.00 53.78 103 ILE A CA 1
ATOM 822 C C . ILE A 1 103 ? 13.380 -2.956 -1.637 1.00 53.78 103 ILE A C 1
ATOM 824 O O . ILE A 1 103 ? 13.136 -4.154 -1.686 1.00 53.78 103 ILE A O 1
ATOM 828 N N . PHE A 1 104 ? 13.694 -2.313 -0.520 1.00 57.56 104 PHE A N 1
ATOM 829 C CA . PHE A 1 104 ? 13.513 -2.849 0.814 1.00 57.56 104 PHE A CA 1
ATOM 830 C C . PHE A 1 104 ? 12.332 -2.121 1.417 1.00 57.56 104 PHE A C 1
ATOM 832 O O . PHE A 1 104 ? 12.455 -0.950 1.781 1.00 57.56 104 PHE A O 1
ATOM 839 N N . ILE A 1 105 ? 11.194 -2.803 1.457 1.00 63.59 105 ILE A N 1
ATOM 840 C CA . ILE A 1 105 ? 9.982 -2.263 2.058 1.00 63.59 105 ILE A CA 1
ATOM 841 C C . ILE A 1 105 ? 10.022 -2.617 3.534 1.00 63.59 105 ILE A C 1
ATOM 843 O O . ILE A 1 105 ? 10.086 -3.796 3.887 1.00 63.59 105 ILE A O 1
ATOM 847 N N . ILE A 1 106 ? 9.998 -1.592 4.381 1.00 63.06 106 ILE A N 1
ATOM 848 C CA . ILE A 1 106 ? 9.585 -1.784 5.764 1.00 63.06 106 ILE A CA 1
ATOM 849 C C . ILE A 1 106 ? 8.074 -1.612 5.812 1.00 63.06 106 ILE A C 1
ATOM 851 O O . ILE A 1 106 ? 7.564 -0.608 5.315 1.00 63.06 106 ILE A O 1
ATOM 855 N N . VAL A 1 107 ? 7.385 -2.614 6.360 1.00 71.44 107 VAL A N 1
ATOM 856 C CA . VAL A 1 107 ? 5.946 -2.567 6.627 1.00 71.44 107 VAL A CA 1
ATOM 857 C C . VAL A 1 107 ? 5.753 -2.388 8.124 1.00 71.44 107 VAL A C 1
ATOM 859 O O . VAL A 1 107 ? 6.159 -3.250 8.906 1.00 71.44 107 VAL A O 1
ATOM 862 N N . SER A 1 108 ? 5.122 -1.280 8.501 1.00 74.12 108 SER A N 1
ATOM 863 C CA . SER A 1 108 ? 4.799 -0.975 9.895 1.00 74.12 108 SER A CA 1
ATOM 864 C C . SER A 1 108 ? 3.303 -0.770 10.079 1.00 74.12 108 SER A C 1
ATOM 866 O O . SER A 1 108 ? 2.687 0.002 9.333 1.00 74.12 108 SER A O 1
ATOM 868 N N . PHE A 1 109 ? 2.743 -1.379 11.124 1.00 73.50 109 PHE A N 1
ATOM 869 C CA . PHE A 1 109 ? 1.410 -1.045 11.619 1.00 73.50 109 PHE A CA 1
ATOM 870 C C . PHE A 1 109 ? 1.518 -0.066 12.778 1.00 73.50 109 PHE A C 1
ATOM 872 O O . PHE A 1 109 ? 2.261 -0.316 13.721 1.00 73.50 109 PHE A O 1
ATOM 879 N N . HIS A 1 110 ? 0.795 1.052 12.697 1.00 67.12 110 HIS A N 1
ATOM 880 C CA . HIS A 1 110 ? 0.834 2.075 13.743 1.00 67.12 110 HIS A CA 1
ATOM 881 C C . HIS A 1 110 ? -0.518 2.180 14.443 1.00 67.12 110 HIS A C 1
ATOM 883 O O . HIS A 1 110 ? -1.545 2.399 13.787 1.00 67.12 110 HIS A O 1
ATOM 889 N N . TYR A 1 111 ? -0.500 2.157 15.771 1.00 63.22 111 TYR A N 1
ATOM 890 C CA . TYR A 1 111 ? -1.639 2.525 16.609 1.00 63.22 111 TYR A CA 1
ATOM 891 C C . TYR A 1 111 ? -1.278 3.709 17.511 1.00 63.22 111 TYR A C 1
ATOM 893 O O . TYR A 1 111 ? -0.154 3.826 18.002 1.00 63.22 111 TYR A O 1
ATOM 901 N N . CYS A 1 112 ? -2.233 4.615 17.727 1.00 52.31 112 CYS A N 1
ATOM 902 C CA . CYS A 1 112 ? -2.037 5.748 18.625 1.00 52.31 112 CYS A CA 1
ATOM 903 C C . CYS A 1 112 ? -2.415 5.345 20.056 1.00 52.31 112 CYS A C 1
ATOM 905 O O . CYS A 1 112 ? -3.578 5.039 20.330 1.00 52.31 112 CYS A O 1
ATOM 907 N N . LYS A 1 113 ? -1.450 5.351 20.984 1.00 50.31 113 LYS A N 1
ATOM 908 C CA . LYS A 1 113 ? -1.721 5.207 22.420 1.00 50.31 113 LYS A CA 1
ATOM 909 C C . LYS A 1 113 ? -1.825 6.603 23.036 1.00 50.31 113 LYS A C 1
ATOM 911 O O . LYS A 1 113 ? -0.834 7.321 23.122 1.00 50.31 113 LYS A O 1
ATOM 916 N N . HIS A 1 114 ? -3.020 7.001 23.462 1.00 50.91 114 HIS A N 1
ATOM 917 C CA . HIS A 1 114 ? -3.249 8.329 24.033 1.00 50.91 114 HIS A CA 1
ATOM 918 C C . HIS A 1 114 ? -3.112 8.285 25.562 1.00 50.91 114 HIS A C 1
ATOM 920 O O . HIS A 1 114 ? -4.042 7.870 26.237 1.00 50.91 114 HIS A O 1
ATOM 926 N N . TYR A 1 115 ? -1.972 8.712 26.113 1.00 47.00 115 TYR A N 1
ATOM 927 C CA . TYR A 1 115 ? -1.842 9.124 27.521 1.00 47.00 115 TYR A CA 1
ATOM 928 C C . TYR A 1 115 ? -0.728 10.186 27.611 1.00 47.00 115 TYR A C 1
ATOM 930 O O . TYR A 1 115 ? 0.449 9.852 27.636 1.00 47.00 115 TYR A O 1
ATOM 938 N N . TYR A 1 116 ? -1.108 11.470 27.602 1.00 50.22 116 TYR A N 1
ATOM 939 C CA . TYR A 1 116 ? -0.254 12.631 27.937 1.00 50.22 116 TYR A CA 1
ATOM 940 C C . TYR A 1 116 ? 1.077 12.812 27.170 1.00 50.22 116 TYR A C 1
ATOM 942 O O . TYR A 1 116 ? 2.014 13.424 27.674 1.00 50.22 116 TYR A O 1
ATOM 950 N N . GLY A 1 117 ? 1.149 12.338 25.928 1.00 48.84 117 GLY A N 1
ATOM 951 C CA . GLY A 1 117 ? 2.296 12.509 25.036 1.00 48.84 117 GLY A CA 1
ATOM 952 C C . GLY A 1 117 ? 2.252 11.437 23.956 1.00 48.84 117 GLY A C 1
ATOM 953 O O . GLY A 1 117 ? 2.053 10.263 24.259 1.00 48.84 117 GLY A O 1
ATOM 954 N N . THR A 1 118 ? 2.339 11.829 22.689 1.00 48.78 118 THR A N 1
ATOM 955 C CA . THR A 1 118 ? 2.101 10.929 21.555 1.00 48.78 118 THR A CA 1
ATOM 956 C C . THR A 1 118 ? 3.229 9.901 21.435 1.00 48.78 118 THR A C 1
ATOM 958 O O . THR A 1 118 ? 4.255 10.164 20.814 1.00 48.78 118 THR A O 1
ATOM 961 N N . LEU A 1 119 ? 3.044 8.717 22.020 1.00 52.31 119 LEU A N 1
ATOM 962 C CA . LEU A 1 119 ? 3.857 7.540 21.725 1.00 52.31 119 LEU A CA 1
ATOM 963 C C . LEU A 1 119 ? 3.143 6.754 20.626 1.00 52.31 119 LEU A C 1
ATOM 965 O O . LEU A 1 119 ? 2.167 6.042 20.869 1.00 52.31 119 LEU A O 1
ATOM 969 N N . VAL A 1 120 ? 3.608 6.939 19.395 1.00 55.12 120 VAL A N 1
ATOM 970 C CA . VAL A 1 120 ? 3.239 6.084 18.268 1.00 55.12 120 VAL A CA 1
ATOM 971 C C . VAL A 1 120 ? 4.096 4.824 18.380 1.00 55.12 120 VAL A C 1
ATOM 973 O O . VAL A 1 120 ? 5.321 4.930 18.420 1.00 55.12 120 VAL A O 1
ATOM 976 N N . GLN A 1 121 ? 3.467 3.655 18.522 1.00 59.75 121 GLN A N 1
ATOM 977 C CA . GLN A 1 121 ? 4.179 2.377 18.521 1.00 59.75 121 GLN A CA 1
ATOM 978 C C . GLN A 1 121 ? 4.003 1.713 17.156 1.00 59.75 121 GLN A C 1
ATOM 980 O O . GLN A 1 121 ? 2.872 1.523 16.699 1.00 59.75 121 GLN A O 1
ATOM 985 N N . ASP A 1 122 ? 5.139 1.378 16.545 1.00 66.50 122 ASP A N 1
ATOM 986 C CA . ASP A 1 122 ? 5.226 0.783 15.217 1.00 66.50 122 ASP A CA 1
ATOM 987 C C . ASP A 1 122 ? 5.585 -0.691 15.347 1.00 66.50 122 ASP A C 1
ATOM 989 O O . ASP A 1 122 ? 6.705 -1.036 15.735 1.00 66.50 122 ASP A O 1
ATOM 993 N N . ASP A 1 123 ? 4.662 -1.564 14.959 1.00 72.44 123 ASP A N 1
ATOM 994 C CA . ASP A 1 123 ? 4.978 -2.976 14.793 1.00 72.44 123 ASP A CA 1
ATOM 995 C C . ASP A 1 123 ? 5.576 -3.163 13.399 1.00 72.44 123 ASP A C 1
ATOM 997 O O . ASP A 1 123 ? 4.860 -3.217 12.394 1.00 72.44 123 ASP A O 1
ATOM 1001 N N . ARG A 1 124 ? 6.911 -3.219 13.332 1.00 74.81 124 ARG A N 1
ATOM 1002 C CA . ARG A 1 124 ? 7.632 -3.579 12.107 1.00 74.81 124 ARG A CA 1
ATOM 1003 C C . ARG A 1 124 ? 7.454 -5.067 11.850 1.00 74.81 124 ARG A C 1
ATOM 1005 O O . ARG A 1 124 ? 8.006 -5.896 12.568 1.00 74.81 124 ARG A O 1
ATOM 1012 N N . VAL A 1 125 ? 6.684 -5.402 10.823 1.00 78.12 125 VAL A N 1
ATOM 1013 C CA . VAL A 1 125 ? 6.334 -6.798 10.503 1.00 78.12 125 VAL A CA 1
ATOM 1014 C C . VAL A 1 125 ? 7.137 -7.368 9.342 1.00 78.12 125 VAL A C 1
ATOM 1016 O O . VAL A 1 125 ? 7.168 -8.579 9.132 1.00 78.12 125 VAL A O 1
ATOM 1019 N N . LEU A 1 126 ? 7.781 -6.498 8.571 1.00 77.00 126 LEU A N 1
ATOM 1020 C CA . LEU A 1 126 ? 8.579 -6.878 7.424 1.00 77.00 126 LEU A CA 1
ATOM 1021 C C . LEU A 1 126 ? 9.700 -5.859 7.271 1.00 77.00 126 LEU A C 1
ATOM 1023 O O . LEU A 1 126 ? 9.420 -4.669 7.182 1.00 77.00 126 LEU A O 1
ATOM 1027 N N . GLU A 1 127 ? 10.949 -6.315 7.249 1.00 74.12 127 GLU A N 1
ATOM 1028 C CA . GLU A 1 127 ? 12.121 -5.474 7.011 1.00 74.12 127 GLU A CA 1
ATOM 1029 C C . GLU A 1 127 ? 12.953 -6.057 5.875 1.00 74.12 127 GLU A C 1
ATOM 1031 O O . GLU A 1 127 ? 13.046 -7.273 5.718 1.00 74.12 127 GLU A O 1
ATOM 1036 N N . ASN A 1 128 ? 13.586 -5.185 5.088 1.00 69.25 128 ASN A N 1
ATOM 1037 C CA . ASN A 1 128 ? 14.446 -5.588 3.980 1.00 69.25 128 ASN A CA 1
ATOM 1038 C C . ASN A 1 128 ? 13.789 -6.597 3.014 1.00 69.25 128 ASN A C 1
ATOM 1040 O O . ASN A 1 128 ? 14.455 -7.476 2.466 1.00 69.25 128 ASN A O 1
ATOM 1044 N N . PHE A 1 129 ? 12.494 -6.424 2.738 1.00 74.19 129 PHE A N 1
ATOM 1045 C CA . PHE A 1 129 ? 11.782 -7.270 1.788 1.00 74.19 129 PHE A CA 1
ATOM 1046 C C . PHE A 1 129 ? 11.888 -6.756 0.358 1.00 74.19 129 PHE A C 1
ATOM 1048 O O . PHE A 1 129 ? 11.493 -5.622 0.085 1.00 74.19 129 PHE A O 1
ATOM 1055 N N . ASN A 1 130 ? 12.366 -7.633 -0.526 1.00 74.56 130 ASN A N 1
ATOM 1056 C CA . ASN A 1 130 ? 12.402 -7.455 -1.972 1.00 74.56 130 ASN A CA 1
ATOM 1057 C C . ASN A 1 130 ? 11.347 -8.382 -2.618 1.00 74.56 130 ASN A C 1
ATOM 1059 O O . ASN A 1 130 ? 11.577 -9.596 -2.687 1.00 74.56 130 ASN A O 1
ATOM 1063 N N . PRO A 1 131 ? 10.206 -7.840 -3.094 1.00 73.19 131 PRO A N 1
ATOM 1064 C CA . PRO A 1 131 ? 9.159 -8.636 -3.733 1.00 73.19 131 PRO A CA 1
ATOM 1065 C C . PRO A 1 131 ? 9.656 -9.407 -4.962 1.00 73.19 131 PRO A C 1
ATOM 1067 O O . PRO A 1 131 ? 9.346 -10.586 -5.104 1.00 73.19 131 PRO A O 1
ATOM 1070 N N . LYS A 1 132 ? 10.491 -8.791 -5.808 1.00 71.69 132 LYS A N 1
ATOM 1071 C CA . LYS A 1 132 ? 11.057 -9.432 -7.004 1.00 71.69 132 LYS A CA 1
ATOM 1072 C C . LYS A 1 132 ? 11.926 -10.641 -6.651 1.00 71.69 132 LYS A C 1
ATOM 1074 O O . LYS A 1 132 ? 11.789 -11.700 -7.257 1.00 71.69 132 LYS A O 1
ATOM 1079 N N . ALA A 1 133 ? 12.778 -10.514 -5.633 1.00 71.50 133 ALA A N 1
ATOM 1080 C CA . ALA A 1 133 ? 13.573 -11.641 -5.144 1.00 71.50 133 ALA A CA 1
ATOM 1081 C C . ALA A 1 133 ? 12.682 -12.746 -4.549 1.00 71.50 133 ALA A C 1
ATOM 1083 O O . ALA A 1 133 ? 12.906 -13.925 -4.807 1.00 71.50 133 ALA A O 1
ATOM 1084 N N . ALA A 1 134 ? 11.639 -12.371 -3.801 1.00 74.12 134 ALA A N 1
ATOM 1085 C CA . ALA A 1 134 ? 10.692 -13.318 -3.213 1.00 74.12 134 ALA A CA 1
ATOM 1086 C C . ALA A 1 134 ? 9.835 -14.060 -4.255 1.00 74.12 134 ALA A C 1
ATOM 1088 O O . ALA A 1 134 ? 9.417 -15.189 -4.005 1.00 74.12 134 ALA A O 1
ATOM 1089 N N . ALA A 1 135 ? 9.576 -13.444 -5.410 1.00 73.62 135 ALA A N 1
ATOM 1090 C CA . ALA A 1 135 ? 8.885 -14.063 -6.536 1.00 73.62 135 ALA A CA 1
ATOM 1091 C C . ALA A 1 135 ? 9.729 -15.144 -7.238 1.00 73.62 135 ALA A C 1
ATOM 1093 O O . ALA A 1 135 ? 9.179 -16.080 -7.828 1.00 73.62 135 ALA A O 1
ATOM 1094 N N . GLY A 1 136 ? 11.060 -15.007 -7.214 1.00 66.75 136 GLY A N 1
ATOM 1095 C CA . GLY A 1 136 ? 12.008 -15.904 -7.886 1.00 66.75 136 GLY A CA 1
ATOM 1096 C C . GLY A 1 136 ? 11.962 -15.869 -9.422 1.00 66.75 136 GLY A C 1
ATOM 1097 O O . GLY A 1 136 ? 12.741 -16.562 -10.066 1.00 66.75 136 GLY A O 1
ATOM 1098 N N . ALA A 1 137 ? 11.056 -15.090 -10.018 1.00 64.12 137 ALA A N 1
ATOM 1099 C CA . ALA A 1 137 ? 10.947 -14.841 -11.454 1.00 64.12 137 ALA A CA 1
ATOM 1100 C C . ALA A 1 137 ? 10.177 -13.532 -11.699 1.00 64.12 137 ALA A C 1
ATOM 1102 O O . ALA A 1 137 ? 9.405 -13.096 -10.843 1.00 64.12 137 ALA A O 1
ATOM 1103 N N . ALA A 1 138 ? 10.360 -12.928 -12.875 1.00 63.47 138 ALA A N 1
ATOM 1104 C CA . ALA A 1 138 ? 9.533 -11.806 -13.315 1.00 63.47 138 ALA A CA 1
ATOM 1105 C C . ALA A 1 138 ? 8.061 -12.226 -13.486 1.00 63.47 138 ALA A C 1
ATOM 1107 O O . ALA A 1 138 ? 7.769 -13.410 -13.668 1.00 63.47 138 ALA A O 1
ATOM 1108 N N . LYS A 1 139 ? 7.143 -11.248 -13.468 1.00 69.88 139 LYS A N 1
ATOM 1109 C CA . LYS A 1 139 ? 5.711 -11.453 -13.766 1.00 69.88 139 LYS A CA 1
ATOM 1110 C C . LYS A 1 139 ? 5.030 -12.449 -12.819 1.00 69.88 139 LYS A C 1
ATOM 1112 O O . LYS A 1 139 ? 4.177 -13.236 -13.216 1.00 69.88 139 LYS A O 1
ATOM 1117 N N . LYS A 1 140 ? 5.407 -12.412 -11.540 1.00 75.88 140 LYS A N 1
ATOM 1118 C CA . LYS A 1 140 ? 4.774 -13.195 -10.476 1.00 75.88 140 LYS A CA 1
ATOM 1119 C C . LYS A 1 140 ? 4.249 -12.291 -9.375 1.00 75.88 140 LYS A C 1
ATOM 1121 O O . LYS A 1 140 ? 4.845 -11.265 -9.050 1.00 75.88 140 LYS A O 1
ATOM 1126 N N . VAL A 1 141 ? 3.144 -12.727 -8.785 1.00 83.56 141 VAL A N 1
ATOM 1127 C CA . VAL A 1 141 ? 2.534 -12.082 -7.626 1.00 83.56 141 VAL A CA 1
ATOM 1128 C C . VAL A 1 141 ? 3.142 -12.663 -6.357 1.00 83.56 141 VAL A C 1
ATOM 1130 O O . VAL A 1 141 ? 3.254 -13.881 -6.205 1.00 83.56 141 VAL A O 1
ATOM 1133 N N . VAL A 1 142 ? 3.499 -11.794 -5.419 1.00 85.12 142 VAL A N 1
ATOM 1134 C CA . VAL A 1 142 ? 3.900 -12.166 -4.066 1.00 85.12 142 VAL A CA 1
ATOM 1135 C C . VAL A 1 142 ? 2.859 -11.663 -3.084 1.00 85.12 142 VAL A C 1
ATOM 1137 O O . VAL A 1 142 ? 2.554 -10.475 -3.036 1.00 85.12 142 VAL A O 1
ATOM 1140 N N . ILE A 1 143 ? 2.333 -12.578 -2.277 1.00 89.81 143 ILE A N 1
ATOM 1141 C CA . ILE A 1 143 ? 1.317 -12.287 -1.266 1.00 89.81 143 ILE A CA 1
ATOM 1142 C C . ILE A 1 143 ? 1.937 -12.481 0.118 1.00 89.81 143 ILE A C 1
ATOM 1144 O O . ILE A 1 143 ? 2.664 -13.454 0.364 1.00 89.81 143 ILE A O 1
ATOM 1148 N N . ARG A 1 144 ? 1.685 -11.535 1.025 1.00 88.50 144 ARG A N 1
ATOM 1149 C CA . ARG A 1 144 ? 2.108 -11.602 2.428 1.00 88.50 144 ARG A CA 1
ATOM 1150 C C . ARG A 1 144 ? 0.966 -11.183 3.338 1.00 88.50 144 ARG A C 1
ATOM 1152 O O . ARG A 1 144 ? 0.407 -10.109 3.153 1.00 88.50 144 ARG A O 1
ATOM 1159 N N . SER A 1 145 ? 0.663 -12.019 4.323 1.00 90.75 145 SER A N 1
ATOM 1160 C CA . SER A 1 145 ? -0.372 -11.753 5.320 1.00 90.75 145 SER A CA 1
ATOM 1161 C C . SER A 1 145 ? 0.251 -11.496 6.683 1.00 90.75 145 SER A C 1
ATOM 1163 O O . SER A 1 145 ? 1.181 -12.193 7.087 1.00 90.75 145 SER A O 1
ATOM 1165 N N . PHE A 1 146 ? -0.289 -10.515 7.394 1.00 87.94 146 PHE A N 1
ATOM 1166 C CA . PHE A 1 146 ? 0.153 -10.104 8.718 1.00 87.94 146 PHE A CA 1
ATOM 1167 C C . PHE A 1 146 ? -1.054 -9.929 9.630 1.00 87.94 146 PHE A C 1
ATOM 1169 O O . PHE A 1 146 ? -2.116 -9.493 9.188 1.00 87.94 146 PHE A O 1
ATOM 1176 N N . ASN A 1 147 ? -0.880 -10.220 10.915 1.00 88.31 147 ASN A N 1
ATOM 1177 C CA . ASN A 1 147 ? -1.881 -9.878 11.914 1.00 88.31 147 ASN A CA 1
ATOM 1178 C C . ASN A 1 147 ? -1.643 -8.447 12.395 1.00 88.31 147 ASN A C 1
ATOM 1180 O O . ASN A 1 147 ? -0.535 -8.102 12.800 1.00 88.31 147 ASN A O 1
ATOM 1184 N N . ALA A 1 148 ? -2.693 -7.635 12.376 1.00 86.81 148 ALA A N 1
ATOM 1185 C CA . ALA A 1 148 ? -2.695 -6.277 12.894 1.00 86.81 148 ALA A CA 1
ATOM 1186 C C . ALA A 1 148 ? -3.802 -6.120 13.940 1.00 86.81 148 ALA A C 1
ATOM 1188 O O . ALA A 1 148 ? -4.851 -6.757 13.863 1.00 86.81 148 ALA A O 1
ATOM 1189 N N . SER A 1 149 ? -3.577 -5.260 14.929 1.00 86.44 149 SER A N 1
ATOM 1190 C CA . SER A 1 149 ? -4.576 -4.938 15.949 1.00 86.44 149 SER A CA 1
ATOM 1191 C C . SER A 1 149 ? -5.036 -3.494 15.811 1.00 86.44 149 SER A C 1
ATOM 1193 O O . SER A 1 149 ? -4.227 -2.577 15.935 1.00 86.44 149 SER A O 1
ATOM 1195 N N . VAL A 1 150 ? -6.340 -3.286 15.649 1.00 86.44 150 VAL A N 1
ATOM 1196 C CA . VAL A 1 150 ? -6.953 -1.954 15.725 1.00 86.44 150 VAL A CA 1
ATOM 1197 C C . VAL A 1 150 ? -7.269 -1.637 17.183 1.00 86.44 150 VAL A C 1
ATOM 1199 O O . VAL A 1 150 ? -7.878 -2.446 17.892 1.00 86.44 150 VAL A O 1
ATOM 1202 N N . LYS A 1 151 ? -6.837 -0.457 17.638 1.00 85.62 151 LYS A N 1
ATOM 1203 C CA . LYS A 1 151 ? -7.002 0.021 19.018 1.00 85.62 151 LYS A CA 1
ATOM 1204 C C . LYS A 1 151 ? -8.059 1.132 19.088 1.00 85.62 151 LYS A C 1
ATOM 1206 O O . LYS A 1 151 ? -8.891 1.282 18.199 1.00 85.62 151 LYS A O 1
ATOM 1211 N N . GLN A 1 152 ? -8.061 1.881 20.189 1.00 84.00 152 GLN A N 1
ATOM 1212 C CA . GLN A 1 152 ? -9.078 2.882 20.534 1.00 84.00 152 GLN A CA 1
ATOM 1213 C C . GLN A 1 152 ? -9.173 4.052 19.548 1.00 84.00 152 GLN A C 1
ATOM 1215 O O . GLN A 1 152 ? -10.188 4.736 19.523 1.00 84.00 152 GLN A O 1
ATOM 1220 N N . ASP A 1 153 ? -8.149 4.281 18.728 1.00 83.31 153 ASP A N 1
ATOM 1221 C CA . ASP A 1 153 ? -8.166 5.297 17.676 1.00 83.31 153 ASP A CA 1
ATOM 1222 C C . ASP A 1 153 ? -8.900 4.840 16.404 1.00 83.31 153 ASP A C 1
ATOM 1224 O O . ASP A 1 153 ? -8.978 5.604 15.442 1.00 83.31 153 ASP A O 1
ATOM 1228 N N . HIS A 1 154 ? -9.433 3.608 16.388 1.00 87.38 154 HIS A N 1
ATOM 1229 C CA . HIS A 1 154 ? -10.258 3.051 15.310 1.00 87.38 154 HIS A CA 1
ATOM 1230 C C . HIS A 1 154 ? -9.612 3.155 13.918 1.00 87.38 154 HIS A C 1
ATOM 1232 O O . HIS A 1 154 ? -10.305 3.181 12.898 1.00 87.38 154 HIS A O 1
ATOM 1238 N N . THR A 1 155 ? -8.278 3.2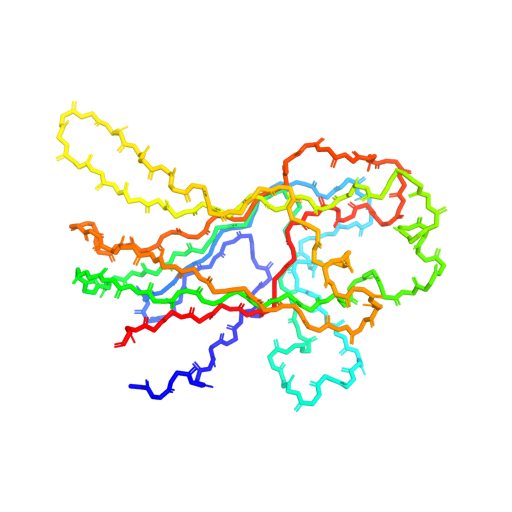26 13.886 1.00 89.00 155 THR A N 1
ATOM 1239 C CA . THR A 1 155 ? -7.494 3.485 12.683 1.00 89.00 155 THR A CA 1
ATOM 1240 C C . THR A 1 155 ? -6.448 2.396 12.501 1.00 89.00 155 THR A C 1
ATOM 1242 O O . THR A 1 155 ? -5.638 2.146 13.391 1.00 89.00 155 THR A O 1
ATOM 1245 N N . LEU A 1 156 ? -6.420 1.788 11.319 1.00 90.31 156 LEU A N 1
ATOM 1246 C CA . LEU A 1 156 ? -5.315 0.950 10.868 1.00 90.31 156 LEU A CA 1
ATOM 1247 C C . LEU A 1 156 ? -4.411 1.783 9.964 1.00 90.31 156 LEU A C 1
ATOM 1249 O O . LEU A 1 156 ? -4.886 2.387 9.007 1.00 90.31 156 LEU A O 1
ATOM 1253 N N . ARG A 1 157 ? -3.109 1.810 10.244 1.00 90.44 157 ARG A N 1
ATOM 1254 C CA . ARG A 1 157 ? -2.122 2.503 9.405 1.00 90.44 157 ARG A CA 1
ATOM 1255 C C . ARG A 1 157 ? -1.153 1.485 8.850 1.00 90.44 157 ARG A C 1
ATOM 1257 O O . ARG A 1 157 ? -0.569 0.741 9.628 1.00 90.44 157 ARG A O 1
ATOM 1264 N N . ILE A 1 158 ? -0.977 1.477 7.538 1.00 91.19 158 ILE A N 1
ATOM 1265 C CA . ILE A 1 158 ? -0.040 0.603 6.836 1.00 91.19 158 ILE A CA 1
ATOM 1266 C C . ILE A 1 158 ? 0.990 1.510 6.198 1.00 91.19 158 ILE A C 1
ATOM 1268 O O . ILE A 1 158 ? 0.656 2.310 5.327 1.00 91.19 158 ILE A O 1
ATOM 1272 N N . HIS A 1 159 ? 2.235 1.418 6.643 1.00 90.69 159 HIS A N 1
ATOM 1273 C CA . HIS A 1 159 ? 3.312 2.237 6.106 1.00 90.69 159 HIS A CA 1
ATOM 1274 C C . HIS A 1 159 ? 4.302 1.357 5.369 1.00 90.69 159 HIS A C 1
ATOM 1276 O O . HIS A 1 159 ? 4.916 0.495 5.981 1.00 90.69 159 HIS A O 1
ATOM 1282 N N . LEU A 1 160 ? 4.444 1.600 4.069 1.00 87.75 160 LEU A N 1
ATOM 1283 C CA . LEU A 1 160 ? 5.471 1.043 3.211 1.00 87.75 160 LEU A CA 1
ATOM 1284 C C . LEU A 1 160 ? 6.498 2.139 2.944 1.00 87.75 160 LEU A C 1
ATOM 1286 O O . LEU A 1 160 ? 6.151 3.211 2.443 1.00 87.75 160 LEU A O 1
ATOM 1290 N N . TYR A 1 161 ? 7.766 1.895 3.245 1.00 83.56 161 TYR A N 1
ATOM 1291 C CA . TYR A 1 161 ? 8.817 2.844 2.889 1.00 83.56 161 TYR A CA 1
ATOM 1292 C C . TYR A 1 161 ? 10.112 2.159 2.502 1.00 83.56 161 TYR A C 1
ATOM 1294 O O . TYR A 1 161 ? 10.427 1.064 2.970 1.00 83.56 161 TYR A O 1
ATOM 1302 N N . ARG A 1 162 ? 10.866 2.840 1.637 1.00 74.00 162 ARG A N 1
ATOM 1303 C CA . ARG A 1 162 ? 12.181 2.387 1.201 1.00 74.00 162 ARG A CA 1
ATOM 1304 C C . ARG A 1 162 ? 13.206 2.618 2.305 1.00 74.00 162 ARG A C 1
ATOM 1306 O O . ARG A 1 162 ? 13.494 3.756 2.669 1.00 74.00 162 ARG A O 1
ATOM 1313 N N . ALA A 1 163 ? 13.834 1.546 2.773 1.00 64.25 163 ALA A N 1
ATOM 1314 C CA . ALA A 1 163 ? 14.897 1.608 3.771 1.00 64.25 163 ALA A CA 1
ATOM 1315 C C . ALA A 1 163 ? 16.263 2.002 3.171 1.00 64.25 163 ALA A C 1
ATOM 1317 O O . ALA A 1 163 ? 17.209 1.239 3.302 1.00 64.25 163 ALA A O 1
ATOM 1318 N N . GLY A 1 164 ? 16.369 3.146 2.474 1.00 54.84 164 GLY A N 1
ATOM 1319 C CA . GLY A 1 164 ? 17.619 3.871 2.140 1.00 54.84 164 GLY A CA 1
ATOM 1320 C C . GLY A 1 164 ? 18.754 3.148 1.385 1.00 54.84 164 GLY A C 1
ATOM 1321 O O . GLY A 1 164 ? 19.698 3.794 0.944 1.00 54.84 164 GLY A O 1
ATOM 1322 N N . LYS A 1 165 ? 18.696 1.827 1.216 1.00 50.16 165 LYS A N 1
ATOM 1323 C CA . LYS A 1 165 ? 19.705 0.996 0.565 1.00 50.16 165 LYS A CA 1
ATOM 1324 C C . LYS A 1 165 ? 19.351 0.853 -0.918 1.00 50.16 165 LYS A C 1
ATOM 1326 O O . LYS A 1 165 ? 18.212 0.544 -1.269 1.00 50.16 165 LYS A O 1
ATOM 1331 N N . GLY A 1 166 ? 20.328 1.133 -1.778 1.00 52.03 166 GLY A N 1
ATOM 1332 C CA . GLY A 1 166 ? 20.247 1.028 -3.240 1.00 52.03 166 GLY A CA 1
ATOM 1333 C C . GLY A 1 166 ? 20.833 2.256 -3.949 1.00 52.03 166 GLY A C 1
ATOM 1334 O O . GLY A 1 166 ? 20.739 3.371 -3.446 1.00 52.03 166 GLY A O 1
ATOM 1335 N N . SER A 1 167 ? 21.438 2.053 -5.118 1.00 48.28 167 SER A N 1
ATOM 1336 C CA . SER A 1 167 ? 21.932 3.121 -6.008 1.00 48.28 167 SER A CA 1
ATOM 1337 C C . SER A 1 167 ? 20.792 4.021 -6.504 1.00 48.28 167 SER A C 1
ATOM 1339 O O . SER A 1 167 ? 19.721 3.539 -6.871 1.00 48.28 167 SER A O 1
ATOM 1341 N N . VAL A 1 168 ? 21.039 5.332 -6.528 1.00 50.25 168 VAL A N 1
ATOM 1342 C CA . VAL A 1 168 ? 20.186 6.358 -7.166 1.00 50.25 168 VAL A CA 1
ATOM 1343 C C . VAL A 1 168 ? 20.535 6.563 -8.646 1.00 50.25 168 VAL A C 1
ATOM 1345 O O . VAL A 1 168 ? 19.800 7.237 -9.356 1.00 50.25 168 VAL A O 1
ATOM 1348 N N . PHE A 1 169 ? 21.646 5.975 -9.105 1.00 48.69 169 PHE A N 1
ATOM 1349 C CA . PHE A 1 169 ? 22.260 6.258 -10.406 1.00 48.69 169 PHE A CA 1
ATOM 1350 C C . PHE A 1 169 ? 22.063 5.154 -11.454 1.00 48.69 169 PHE A C 1
ATOM 1352 O O . PHE A 1 169 ? 22.447 5.347 -12.603 1.00 48.69 169 PHE A O 1
ATOM 1359 N N . ASN A 1 170 ? 21.453 4.019 -11.091 1.00 48.00 170 ASN A N 1
ATOM 1360 C CA . ASN A 1 170 ? 21.100 2.982 -12.060 1.00 48.00 170 ASN A CA 1
ATOM 1361 C C . ASN A 1 170 ? 19.597 3.052 -12.357 1.00 48.00 170 ASN A C 1
ATOM 1363 O O . ASN A 1 170 ? 18.803 2.921 -11.419 1.00 48.00 170 ASN A O 1
ATOM 1367 N N . PRO A 1 171 ? 19.194 3.260 -13.623 1.00 48.22 171 PRO A N 1
ATOM 1368 C CA . PRO A 1 171 ? 17.794 3.210 -14.004 1.00 48.22 171 PRO A CA 1
ATOM 1369 C C . PRO A 1 171 ? 17.211 1.810 -13.746 1.00 48.22 171 PRO A C 1
ATOM 1371 O O . PRO A 1 171 ? 17.945 0.821 -13.829 1.00 48.22 171 PRO A O 1
ATOM 1374 N N . PRO A 1 172 ? 15.896 1.714 -13.484 1.00 50.31 172 PRO A N 1
ATOM 1375 C CA . PRO A 1 172 ? 14.934 2.822 -13.385 1.00 50.31 172 PRO A CA 1
ATOM 1376 C C . PRO A 1 172 ? 15.070 3.691 -12.120 1.00 50.31 172 PRO A C 1
ATOM 1378 O O . PRO A 1 172 ? 15.183 3.201 -11.001 1.00 50.31 172 PRO A O 1
ATOM 1381 N N . ALA A 1 173 ? 14.975 5.011 -12.294 1.00 53.03 173 ALA A N 1
ATOM 1382 C 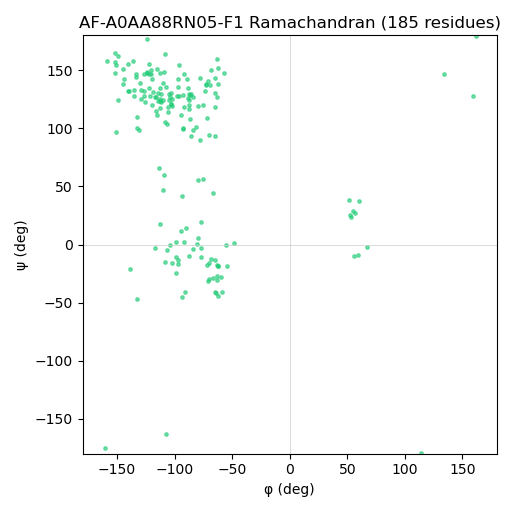CA . ALA A 1 173 ? 15.074 6.024 -11.232 1.00 53.03 173 ALA A CA 1
ATOM 1383 C C . ALA A 1 173 ? 13.797 6.154 -10.359 1.00 53.03 173 ALA A C 1
ATOM 1385 O O . ALA A 1 173 ? 13.587 7.154 -9.666 1.00 53.03 173 ALA A O 1
ATOM 1386 N N . THR A 1 174 ? 12.948 5.122 -10.370 1.00 59.59 174 THR A N 1
ATOM 1387 C CA . THR A 1 174 ? 11.657 5.036 -9.672 1.00 59.59 174 THR A CA 1
ATOM 1388 C C . THR A 1 174 ? 11.697 4.033 -8.515 1.00 59.59 174 THR A C 1
ATOM 1390 O O . THR A 1 174 ? 10.824 3.186 -8.371 1.00 59.59 174 THR A O 1
ATOM 1393 N N . ASN A 1 175 ? 12.736 4.105 -7.686 1.00 64.94 175 ASN A N 1
ATOM 1394 C CA . ASN A 1 175 ? 12.986 3.129 -6.624 1.00 64.94 175 ASN A CA 1
ATOM 1395 C C . ASN A 1 175 ? 12.230 3.489 -5.336 1.00 64.94 175 ASN A C 1
ATOM 1397 O O . ASN A 1 175 ? 12.762 4.226 -4.501 1.00 64.94 175 ASN A O 1
ATOM 1401 N N . GLY A 1 176 ? 11.030 2.935 -5.156 1.00 73.44 176 GLY A N 1
ATOM 1402 C CA . GLY A 1 176 ? 10.237 3.063 -3.932 1.00 73.44 176 GLY A CA 1
ATOM 1403 C C . GLY A 1 176 ? 9.162 1.974 -3.797 1.00 73.44 176 GLY A C 1
ATOM 1404 O O . GLY A 1 176 ? 9.166 1.023 -4.580 1.00 73.44 176 GLY A O 1
ATOM 1405 N N . PRO A 1 177 ? 8.299 2.024 -2.764 1.00 81.94 177 PRO A N 1
ATOM 1406 C CA . PRO A 1 177 ? 7.316 0.970 -2.529 1.00 81.94 177 PRO A CA 1
ATOM 1407 C C . PRO A 1 177 ? 6.310 0.877 -3.685 1.00 81.94 177 PRO A C 1
ATOM 1409 O O . PRO A 1 177 ? 5.673 1.872 -4.037 1.00 81.94 177 PRO A O 1
ATOM 1412 N N . LEU A 1 178 ? 6.169 -0.337 -4.223 1.00 83.19 178 LEU A N 1
ATOM 1413 C CA . LEU A 1 178 ? 5.187 -0.731 -5.231 1.00 83.19 178 LEU A CA 1
ATOM 1414 C C . LEU A 1 178 ? 4.191 -1.695 -4.583 1.00 83.19 178 LEU A C 1
ATOM 1416 O O . LEU A 1 178 ? 4.620 -2.655 -3.945 1.00 83.19 178 LEU A O 1
ATOM 1420 N N . ILE A 1 179 ? 2.889 -1.464 -4.726 1.00 88.50 179 ILE A N 1
ATOM 1421 C CA . ILE A 1 179 ? 1.856 -2.376 -4.216 1.00 88.50 179 ILE A CA 1
ATOM 1422 C C . ILE A 1 179 ? 0.649 -2.414 -5.152 1.00 88.50 179 ILE A C 1
ATOM 1424 O O . ILE A 1 179 ? 0.229 -1.372 -5.651 1.00 88.50 179 ILE A O 1
ATOM 1428 N N . SER A 1 180 ? 0.102 -3.607 -5.386 1.00 89.75 180 SER A N 1
ATOM 1429 C CA . SER A 1 180 ? -1.052 -3.812 -6.273 1.00 89.75 180 SER A CA 1
ATOM 1430 C C . SER A 1 180 ? -2.367 -3.791 -5.510 1.00 89.75 180 SER A C 1
ATOM 1432 O O . SER A 1 180 ? -3.309 -3.127 -5.920 1.00 89.75 180 SER A O 1
ATOM 1434 N N . ALA A 1 181 ? -2.423 -4.479 -4.367 1.00 91.50 181 ALA A N 1
ATOM 1435 C CA . ALA A 1 181 ? -3.637 -4.547 -3.566 1.00 91.50 181 ALA A CA 1
ATOM 1436 C C . ALA A 1 181 ? -3.342 -4.728 -2.075 1.00 91.50 181 ALA A C 1
ATOM 1438 O O . ALA A 1 181 ? -2.311 -5.281 -1.676 1.00 91.50 181 ALA A O 1
ATOM 1439 N N . ILE A 1 182 ? -4.293 -4.282 -1.259 1.00 92.12 182 ILE A N 1
ATOM 1440 C CA . ILE A 1 182 ? -4.346 -4.510 0.183 1.00 92.12 182 ILE A CA 1
ATOM 1441 C C . ILE A 1 182 ? -5.737 -5.045 0.501 1.00 92.12 182 ILE A C 1
ATOM 1443 O O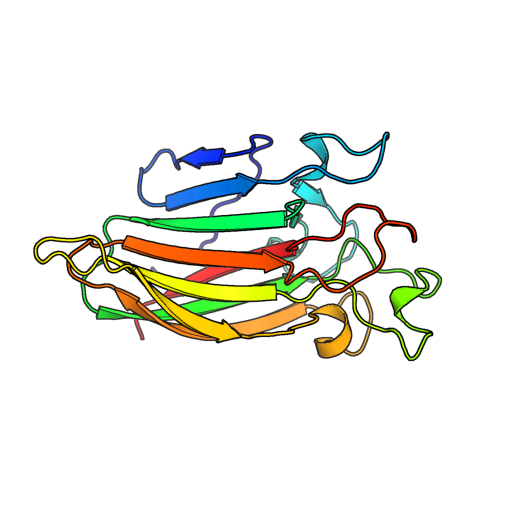 . ILE A 1 182 ? -6.727 -4.459 0.069 1.00 92.12 182 ILE A O 1
ATOM 1447 N N . SER A 1 183 ? -5.823 -6.109 1.291 1.00 92.75 183 SER A N 1
ATOM 1448 C CA . SER A 1 183 ? -7.076 -6.521 1.919 1.00 92.75 183 SER A CA 1
ATOM 1449 C C . SER A 1 183 ? -6.936 -6.525 3.438 1.00 92.75 183 SER A C 1
ATOM 1451 O O . SER A 1 183 ? -5.860 -6.764 3.989 1.00 92.75 183 SER A O 1
ATOM 1453 N N . VAL A 1 184 ? -8.031 -6.194 4.118 1.00 91.44 184 VAL A N 1
ATOM 1454 C CA . VAL A 1 184 ? -8.116 -6.144 5.579 1.00 91.44 184 VAL A CA 1
ATOM 1455 C C . VAL A 1 184 ? -9.389 -6.871 5.981 1.00 91.44 184 VAL A C 1
ATOM 1457 O O . VAL A 1 184 ? -10.490 -6.381 5.735 1.00 91.44 184 VAL A O 1
ATOM 1460 N N . VAL A 1 185 ? -9.244 -8.044 6.588 1.00 91.56 185 VAL A N 1
ATOM 1461 C CA . VAL A 1 185 ? -10.372 -8.895 6.984 1.00 91.56 185 VAL A CA 1
ATOM 1462 C C . VAL A 1 185 ? -10.309 -9.205 8.470 1.00 91.56 185 VAL A C 1
ATOM 1464 O O . VAL A 1 185 ? -9.232 -9.279 9.062 1.00 91.56 185 VAL A O 1
ATOM 1467 N N . THR A 1 186 ? -11.470 -9.356 9.099 1.00 85.94 186 THR A N 1
ATOM 1468 C CA . THR A 1 186 ? -11.536 -9.983 10.420 1.00 85.94 186 THR A CA 1
ATOM 1469 C C . THR A 1 186 ? -11.243 -11.478 10.263 1.00 85.94 186 THR A C 1
ATOM 1471 O O . THR A 1 186 ? -11.714 -12.044 9.273 1.00 85.94 186 THR A O 1
ATOM 1474 N N . PRO A 1 187 ? -10.488 -12.098 11.186 1.00 70.44 187 PRO A N 1
ATOM 1475 C CA . PRO A 1 187 ? -10.269 -13.542 11.203 1.00 70.44 187 PRO A CA 1
ATOM 1476 C C . PRO A 1 187 ? -11.566 -14.355 11.186 1.00 70.44 187 PRO A C 1
ATOM 1478 O O . PRO A 1 187 ? -12.591 -13.844 11.702 1.00 70.44 187 PRO A O 1
#

Secondary structure (DSSP, 8-state):
--TT-PPP----SSEEE-TTSSEEEEEES--S-TT--GGGGEEE--S--SSGGGTEEEE-SSEEEEEE-SPPSEEEEEEEEEE--SS-STTSTTSSSS---S--EEEEEEEEE-SSS-EEEEEEEEEEE-HHHHHSSSS-EEEEEEEEEE-TT--EEEEEEE-S-S-SSSSP---S-EESEEEEE--

Radius of gyration: 16.69 Å; Cα contacts (8 Å, |Δi|>4): 401; chains: 1; bounding box: 44×30×48 Å

Sequence (187 aa):
MNGNDYVEDDQKRSYYVSSQNNWAYSCSGIFSSETANSNDSVKNTTYDFSNDVYVTARLCPVSLKYYGFCLRQGSYTVTLHFAEIVYSEPEDHSILSERSGFIFIIVSFHYCKHYYGTLVQDDRVLENFNPKAAAGAAKKVVIRSFNASVKQDHTLRIHLYRAGKGSVFNPPATNGPLISAISVVTP

InterPro domains:
  IPR021720 Malectin domain [PF11721] (2-182)

Foldseek 3Di:
DPQPDDDDPQDLDQKDADPVNQKIKGADDDQLDPPDDSNVQKDAAPDPPVDPLLRIKGFHQFKMKMKGAQADFDKKKKKFKDAQGPQFDPVSCCPPDPLNAFAWWFKWKWDFDDDPDTDIDTDGPGTGDDQCVVQVHGGDMDMDIDMDGYDPRRMTMIMIGGPPDDDCPRPPSRGIDMTRDMTIGHD

Solvent-accessible surface area (backbone atoms only — not comparable to full-atom values): 10863 Å² total; per-residue (Å²): 127,78,94,76,83,80,80,88,84,82,71,69,56,57,53,50,69,43,95,83,65,43,37,35,41,41,43,39,74,70,50,76,32,98,85,60,54,66,72,59,33,58,41,73,49,90,68,87,70,93,46,75,64,58,32,39,29,42,38,21,34,32,31,36,35,40,37,39,38,84,44,70,70,45,65,29,43,38,35,43,32,32,52,44,65,85,75,47,53,83,81,49,67,70,75,81,42,101,76,67,51,58,45,23,32,33,36,28,42,44,42,68,50,91,69,99,58,89,51,73,50,67,51,72,78,41,70,75,42,41,63,59,68,74,40,74,46,65,76,36,72,38,79,49,76,44,84,46,70,31,44,93,69,21,35,46,35,45,34,34,26,45,67,85,55,50,77,78,84,54,81,74,41,69,60,24,38,64,39,32,46,77,48,79,41,71,122

Organism: NCBI:txid112253